Protein AF-A0A356SCS1-F1 (afdb_monomer_lite)

Sequence (227 aa):
MLSTPLIVALTLIGLSALIIGYLRHRHHSYRESVAEALIRADIAHEEIRTLRQQLADLNQQLVMTSGREEGLKATLATKETEHAEKIALLDDAKKMLRLEFEKTAQALVSQGERALSTRNQESLDQILKPLSQKIDGFQSRVNQVHTDLTGQNAALKTQIKQLHDVGQEMSSEANNLTQALKGDKKLVGNWGETQLERTLELAGLRRGEHYEAQQAFKGDDGQRLLP

Structure (mmCIF, N/CA/C/O backbone):
data_AF-A0A356SCS1-F1
#
_entry.id   AF-A0A356SCS1-F1
#
loop_
_atom_site.group_PDB
_atom_site.id
_atom_site.type_symbol
_atom_site.label_atom_id
_atom_site.label_alt_id
_atom_site.label_comp_id
_atom_site.label_asym_id
_atom_site.label_entity_id
_atom_site.label_seq_id
_atom_site.pdbx_PDB_ins_code
_atom_site.Cartn_x
_atom_site.Cartn_y
_atom_site.Cartn_z
_atom_site.occupancy
_atom_site.B_iso_or_equiv
_atom_site.auth_seq_id
_atom_site.auth_comp_id
_atom_site.auth_asym_id
_atom_site.auth_atom_id
_atom_site.pdbx_PDB_model_num
ATOM 1 N N . MET A 1 1 ? 65.694 6.653 -81.541 1.00 48.69 1 MET A N 1
ATOM 2 C CA . MET A 1 1 ? 64.606 7.640 -81.385 1.00 48.69 1 MET A CA 1
ATOM 3 C C . MET A 1 1 ? 63.307 6.871 -81.230 1.00 48.69 1 MET A C 1
ATOM 5 O O . MET A 1 1 ? 62.908 6.221 -82.185 1.00 48.69 1 MET A O 1
ATOM 9 N N . LEU A 1 2 ? 62.711 6.830 -80.034 1.00 54.38 2 LEU A N 1
ATOM 10 C CA . LEU A 1 2 ? 61.389 6.214 -79.880 1.00 54.38 2 LEU A CA 1
ATOM 11 C C . LEU A 1 2 ? 60.355 7.051 -80.648 1.00 54.38 2 LEU A C 1
ATOM 13 O O . LEU A 1 2 ? 60.362 8.276 -80.556 1.00 54.38 2 LEU A O 1
ATOM 17 N N . SER A 1 3 ? 59.491 6.393 -81.419 1.00 74.38 3 SER A N 1
ATOM 18 C CA . SER A 1 3 ? 58.428 7.034 -82.191 1.00 74.38 3 SER A CA 1
ATOM 19 C C . SER A 1 3 ? 57.381 7.648 -81.252 1.00 74.38 3 SER A C 1
ATOM 21 O O . SER A 1 3 ? 56.789 6.938 -80.436 1.00 74.38 3 SER A O 1
ATOM 23 N N . THR A 1 4 ? 57.110 8.943 -81.414 1.00 77.50 4 THR A N 1
ATOM 24 C CA . THR A 1 4 ? 56.082 9.725 -80.702 1.00 77.50 4 THR A CA 1
ATOM 25 C C . THR A 1 4 ? 54.724 9.030 -80.472 1.00 77.50 4 THR A C 1
ATOM 27 O O . THR A 1 4 ? 54.200 9.190 -79.369 1.00 77.50 4 THR A O 1
ATOM 30 N N . PRO A 1 5 ? 54.149 8.212 -81.387 1.00 81.69 5 PRO A N 1
ATOM 31 C CA . PRO A 1 5 ? 52.877 7.524 -81.124 1.00 81.69 5 PRO A CA 1
ATOM 32 C C . PRO A 1 5 ? 52.915 6.535 -79.948 1.00 81.69 5 PRO A C 1
ATOM 34 O O . PRO A 1 5 ? 51.924 6.401 -79.234 1.00 81.69 5 PRO A O 1
ATOM 37 N N . LEU A 1 6 ? 54.048 5.867 -79.704 1.00 81.38 6 LEU A N 1
ATOM 38 C CA . LEU A 1 6 ? 54.163 4.871 -78.631 1.00 81.38 6 LEU A CA 1
ATOM 39 C C . LEU A 1 6 ? 54.086 5.530 -77.243 1.00 81.38 6 LEU A C 1
ATOM 41 O O . LEU A 1 6 ? 53.484 4.990 -76.317 1.00 81.38 6 LEU A O 1
ATOM 45 N N . ILE A 1 7 ? 54.667 6.726 -77.115 1.00 82.62 7 ILE A N 1
ATOM 46 C CA . ILE A 1 7 ? 54.680 7.498 -75.868 1.00 82.62 7 ILE A CA 1
ATOM 47 C C . ILE A 1 7 ? 53.261 7.974 -75.530 1.00 82.62 7 ILE A C 1
ATOM 49 O O . ILE A 1 7 ? 52.846 7.876 -74.380 1.00 82.62 7 ILE A O 1
ATOM 53 N N . VAL A 1 8 ? 52.487 8.412 -76.530 1.00 84.62 8 VAL A N 1
ATOM 54 C CA . VAL A 1 8 ? 51.096 8.865 -76.339 1.00 84.62 8 VAL A CA 1
ATOM 55 C C . VAL A 1 8 ? 50.165 7.711 -75.939 1.00 84.62 8 VAL A C 1
ATOM 57 O O . VAL A 1 8 ? 49.293 7.886 -75.091 1.00 84.62 8 VAL A O 1
ATOM 60 N N . ALA A 1 9 ? 50.356 6.511 -76.494 1.00 83.12 9 ALA A N 1
ATOM 61 C CA . ALA A 1 9 ? 49.558 5.344 -76.112 1.00 83.12 9 ALA A CA 1
ATOM 62 C C . ALA A 1 9 ? 49.805 4.922 -74.649 1.00 83.12 9 ALA A C 1
ATOM 64 O O . ALA A 1 9 ? 48.860 4.635 -73.915 1.00 83.12 9 ALA A O 1
ATOM 65 N N . LEU A 1 10 ? 51.065 4.937 -74.199 1.00 84.56 10 LEU A N 1
ATOM 66 C CA . LEU A 1 10 ? 51.427 4.588 -72.822 1.00 84.56 10 LEU A CA 1
ATOM 67 C C . LEU A 1 10 ? 50.892 5.598 -71.797 1.00 84.56 10 LEU A C 1
ATOM 69 O O . LEU A 1 10 ? 50.431 5.195 -70.727 1.00 84.56 10 LEU A O 1
ATOM 73 N N . THR A 1 11 ? 50.897 6.894 -72.118 1.00 87.81 11 THR A N 1
ATOM 74 C CA . THR A 1 11 ? 50.355 7.924 -71.218 1.00 87.81 11 THR A CA 1
ATOM 75 C C . THR A 1 11 ? 48.833 7.853 -71.113 1.00 87.81 11 THR A C 1
ATOM 77 O O . THR A 1 11 ? 48.301 7.999 -70.014 1.00 87.81 11 THR A O 1
ATOM 80 N N . LEU A 1 12 ? 48.123 7.552 -72.208 1.00 86.94 12 LEU A N 1
ATOM 81 C CA . LEU A 1 12 ? 46.671 7.337 -72.195 1.00 86.94 12 LEU A CA 1
ATOM 82 C C . LEU A 1 12 ? 46.271 6.116 -71.357 1.00 86.94 12 LEU A C 1
ATOM 84 O O . LEU A 1 12 ? 45.329 6.196 -70.567 1.00 86.94 12 LEU A O 1
ATOM 88 N N . ILE A 1 13 ? 47.010 5.008 -71.471 1.00 88.25 13 ILE A N 1
ATOM 89 C CA . ILE A 1 13 ? 46.774 3.811 -70.652 1.00 88.25 13 ILE A CA 1
ATOM 90 C C . ILE A 1 13 ? 47.028 4.126 -69.172 1.00 88.25 13 ILE A C 1
ATOM 92 O O . ILE A 1 13 ? 46.177 3.822 -68.336 1.00 88.25 13 ILE A O 1
ATOM 96 N N . GLY A 1 14 ? 48.131 4.809 -68.846 1.00 86.44 14 GLY A N 1
ATOM 97 C CA . GLY A 1 14 ? 48.433 5.238 -67.476 1.00 86.44 14 GLY A CA 1
ATOM 98 C C . GLY A 1 14 ? 47.360 6.157 -66.879 1.00 86.44 14 GLY A C 1
ATOM 99 O O . GLY A 1 14 ? 46.918 5.935 -65.753 1.00 86.44 14 GLY A O 1
ATOM 100 N N . LEU A 1 15 ? 46.872 7.136 -67.649 1.00 90.12 15 LEU A N 1
ATOM 101 C CA . LEU A 1 15 ? 45.784 8.029 -67.233 1.00 90.12 15 LEU A CA 1
ATOM 102 C C . LEU A 1 15 ? 44.467 7.274 -67.024 1.00 90.12 15 LEU A C 1
ATOM 104 O O . LEU A 1 15 ? 43.789 7.502 -66.025 1.00 90.12 15 LEU A O 1
ATOM 108 N N . SER A 1 16 ? 44.120 6.339 -67.912 1.00 87.25 16 SER A N 1
ATOM 109 C CA . SER A 1 16 ? 42.913 5.516 -67.756 1.00 87.25 16 SER A CA 1
ATOM 110 C C . SER A 1 16 ? 42.979 4.621 -66.512 1.00 87.25 16 SER A C 1
ATOM 112 O O . SER A 1 16 ? 42.007 4.541 -65.762 1.00 87.25 16 SER A O 1
ATOM 114 N N . ALA A 1 17 ? 44.141 4.024 -66.226 1.00 87.62 17 ALA A N 1
ATOM 115 C CA . ALA A 1 17 ? 44.362 3.214 -65.033 1.00 87.62 17 ALA A CA 1
ATOM 116 C C . ALA A 1 17 ? 44.281 4.054 -63.748 1.00 87.62 17 ALA A C 1
ATOM 118 O O . ALA A 1 17 ? 43.677 3.617 -62.769 1.00 87.62 17 ALA A O 1
ATOM 119 N N . LEU A 1 18 ? 44.815 5.280 -63.766 1.00 89.94 18 LEU A N 1
ATOM 120 C CA . LEU A 1 18 ? 44.698 6.230 -62.657 1.00 89.94 18 LEU A CA 1
ATOM 121 C C . LEU A 1 18 ? 43.245 6.654 -62.418 1.00 89.94 18 LEU A C 1
ATOM 123 O O . LEU A 1 18 ? 42.802 6.682 -61.272 1.00 89.94 18 LEU A O 1
ATOM 127 N N . ILE A 1 19 ? 42.481 6.926 -63.479 1.00 90.69 19 ILE A N 1
ATOM 128 C CA . ILE A 1 19 ? 41.059 7.287 -63.380 1.00 90.69 19 ILE A CA 1
ATOM 129 C C . ILE A 1 19 ? 40.239 6.117 -62.824 1.00 90.69 19 ILE A C 1
ATOM 131 O O . ILE A 1 19 ? 39.431 6.313 -61.916 1.00 90.69 19 ILE A O 1
ATOM 135 N N . ILE A 1 20 ? 40.466 4.895 -63.313 1.00 88.94 20 ILE A N 1
ATOM 136 C CA . ILE A 1 20 ? 39.786 3.688 -62.818 1.00 88.94 20 ILE A CA 1
ATOM 137 C C . ILE A 1 20 ? 40.165 3.415 -61.357 1.00 88.94 20 ILE A C 1
ATOM 139 O O . ILE A 1 20 ? 39.290 3.105 -60.549 1.00 88.94 20 ILE A O 1
ATOM 143 N N . GLY A 1 21 ? 41.441 3.568 -60.995 1.00 87.31 21 GLY A N 1
ATOM 144 C CA . GLY A 1 21 ? 41.920 3.442 -59.619 1.00 87.31 21 GLY A CA 1
ATOM 145 C C . GLY A 1 21 ? 41.278 4.470 -58.687 1.00 87.31 21 GLY A C 1
ATOM 146 O O . GLY A 1 21 ? 40.768 4.101 -57.632 1.00 87.31 21 GLY A O 1
ATOM 147 N N . TYR A 1 22 ? 41.213 5.735 -59.109 1.00 89.50 22 TYR A N 1
ATOM 148 C CA . TYR A 1 22 ? 40.567 6.815 -58.362 1.00 89.50 22 TYR A CA 1
ATOM 149 C C . TYR A 1 22 ? 39.059 6.584 -58.196 1.00 89.50 22 TYR A C 1
ATOM 151 O O . TYR A 1 22 ? 38.535 6.717 -57.092 1.00 89.50 22 TYR A O 1
ATOM 159 N N . LEU A 1 23 ? 38.356 6.174 -59.259 1.00 87.44 23 LEU A N 1
ATOM 160 C CA . LEU A 1 23 ? 36.928 5.845 -59.204 1.00 87.44 23 LEU A CA 1
ATOM 161 C C . LEU A 1 23 ? 36.658 4.635 -58.307 1.00 87.44 23 LEU A C 1
ATOM 163 O O . LEU A 1 23 ? 35.720 4.661 -57.514 1.00 87.44 23 LEU A O 1
ATOM 167 N N . ARG A 1 24 ? 37.492 3.592 -58.384 1.00 86.06 24 ARG A N 1
ATOM 168 C CA . ARG A 1 24 ? 37.376 2.397 -57.541 1.00 86.06 24 ARG A CA 1
ATOM 169 C C . ARG A 1 24 ? 37.660 2.710 -56.077 1.00 86.06 24 ARG A C 1
ATOM 171 O O . ARG A 1 24 ? 36.925 2.232 -55.222 1.00 86.06 24 ARG A O 1
ATOM 178 N N . HIS A 1 25 ? 38.678 3.521 -55.796 1.00 83.75 25 HIS A N 1
ATOM 179 C CA . HIS A 1 25 ? 38.999 3.968 -54.444 1.00 83.75 25 HIS A CA 1
ATOM 180 C C . HIS A 1 25 ? 37.870 4.832 -53.875 1.00 83.75 25 HIS A C 1
ATOM 182 O O . HIS A 1 25 ? 37.342 4.520 -52.816 1.00 83.75 25 HIS A O 1
ATOM 188 N N . ARG A 1 26 ? 37.383 5.821 -54.636 1.00 84.31 26 ARG A N 1
ATOM 189 C CA . ARG A 1 26 ? 36.240 6.656 -54.241 1.00 84.31 26 ARG A CA 1
ATOM 190 C C . ARG A 1 26 ? 34.969 5.836 -54.014 1.00 84.31 26 ARG A C 1
ATOM 192 O O . ARG A 1 26 ? 34.243 6.093 -53.061 1.00 84.31 26 ARG A O 1
ATOM 199 N N . HIS A 1 27 ? 34.704 4.836 -54.854 1.00 78.56 27 HIS A N 1
ATOM 200 C CA . HIS A 1 27 ? 33.567 3.932 -54.688 1.00 78.56 27 HIS A CA 1
ATOM 201 C C . HIS A 1 27 ? 33.742 2.997 -53.482 1.00 78.56 27 HIS A C 1
ATOM 203 O O . HIS A 1 27 ? 32.770 2.690 -52.799 1.00 78.56 27 HIS A O 1
ATOM 209 N N . HIS A 1 28 ? 34.965 2.555 -53.191 1.00 80.25 28 HIS A N 1
ATOM 210 C CA . HIS A 1 28 ? 35.265 1.750 -52.009 1.00 80.25 28 HIS A CA 1
ATOM 211 C C . HIS A 1 28 ? 35.055 2.551 -50.721 1.00 80.25 28 HIS A C 1
ATOM 213 O O . HIS A 1 28 ? 34.283 2.109 -49.874 1.00 80.25 28 HIS A O 1
ATOM 219 N N . SER A 1 29 ? 35.604 3.766 -50.641 1.00 80.12 29 SER A N 1
ATOM 220 C CA . SER A 1 29 ? 35.398 4.670 -49.503 1.00 80.12 29 SER A CA 1
ATOM 221 C C . SER A 1 29 ? 33.926 5.051 -49.328 1.00 80.12 29 SER A C 1
ATOM 223 O O . SER A 1 29 ? 33.429 5.133 -48.208 1.00 80.12 29 SER A O 1
ATOM 225 N N . TYR A 1 30 ? 33.185 5.227 -50.430 1.00 78.56 30 TYR A N 1
ATOM 226 C CA . TYR A 1 30 ? 31.747 5.482 -50.356 1.00 78.56 30 TYR A CA 1
ATOM 227 C C . TYR A 1 30 ? 30.990 4.278 -49.774 1.00 78.56 30 TYR A C 1
ATOM 229 O O . TYR A 1 30 ? 30.155 4.449 -48.888 1.00 78.56 30 TYR A O 1
ATOM 237 N N . ARG A 1 31 ? 31.320 3.049 -50.195 1.00 78.94 31 ARG A N 1
ATOM 238 C CA . ARG A 1 31 ? 30.702 1.823 -49.658 1.00 78.94 31 ARG A CA 1
ATOM 239 C C . ARG A 1 31 ? 30.987 1.614 -48.174 1.00 78.94 31 ARG A C 1
ATOM 241 O O . ARG A 1 31 ? 30.079 1.193 -47.467 1.00 78.94 31 ARG A O 1
ATOM 248 N N . GLU A 1 32 ? 32.194 1.919 -47.709 1.00 77.94 32 GLU A N 1
ATOM 249 C CA . GLU A 1 32 ? 32.535 1.835 -46.283 1.00 77.94 32 GLU A CA 1
ATOM 250 C C . GLU A 1 32 ? 31.753 2.862 -45.461 1.00 77.94 32 GLU A C 1
ATOM 252 O O . GLU A 1 32 ? 31.112 2.495 -44.480 1.00 77.94 32 GLU A O 1
ATOM 257 N N . SER A 1 33 ? 31.676 4.117 -45.921 1.00 79.25 33 SER A N 1
ATOM 258 C CA . SER A 1 33 ? 30.910 5.153 -45.212 1.00 79.25 33 SER A CA 1
ATOM 259 C C . SER A 1 33 ? 29.412 4.832 -45.100 1.00 79.25 33 SER A C 1
ATOM 261 O O . SER A 1 33 ? 28.788 5.103 -44.073 1.00 79.25 33 SER A O 1
ATOM 263 N N . VAL A 1 34 ? 28.834 4.210 -46.135 1.00 83.50 34 VAL A N 1
ATOM 264 C CA . VAL A 1 34 ? 27.438 3.754 -46.130 1.00 83.50 34 VAL A CA 1
ATOM 265 C C . VAL A 1 34 ? 27.260 2.549 -45.205 1.00 83.50 34 VAL A C 1
ATOM 267 O O . VAL A 1 34 ? 26.283 2.508 -44.463 1.00 83.50 34 VAL A O 1
ATOM 270 N N . ALA A 1 35 ? 28.197 1.595 -45.198 1.00 78.12 35 ALA A N 1
ATOM 271 C CA . ALA A 1 35 ? 28.145 0.443 -44.298 1.00 78.12 35 ALA A CA 1
ATOM 272 C C . ALA A 1 35 ? 28.206 0.870 -42.822 1.00 78.12 35 ALA A C 1
ATOM 274 O O . ALA A 1 35 ? 27.405 0.408 -42.014 1.00 78.12 35 ALA A O 1
ATOM 275 N N . GLU A 1 36 ? 29.082 1.814 -42.476 1.00 79.88 36 GLU A N 1
ATOM 276 C CA . GLU A 1 36 ? 29.125 2.382 -41.128 1.00 79.88 36 GLU A CA 1
ATOM 277 C C . GLU A 1 36 ? 27.848 3.140 -40.760 1.00 79.88 36 GLU A C 1
ATOM 279 O O . GLU A 1 36 ? 27.367 3.039 -39.632 1.00 79.88 36 GLU A O 1
ATOM 284 N N . ALA A 1 37 ? 27.292 3.920 -41.693 1.00 78.38 37 ALA A N 1
ATOM 285 C CA . ALA A 1 37 ? 26.048 4.642 -41.458 1.00 78.38 37 ALA A CA 1
ATOM 286 C C . ALA A 1 37 ? 24.873 3.684 -41.201 1.00 78.38 37 ALA A C 1
ATOM 288 O O . ALA A 1 37 ? 24.056 3.964 -40.327 1.00 78.38 37 ALA A O 1
ATOM 289 N N . LEU A 1 38 ? 24.823 2.548 -41.904 1.00 80.44 38 LEU A N 1
ATOM 290 C CA . LEU A 1 38 ? 23.821 1.502 -41.688 1.00 80.44 38 LEU A CA 1
ATOM 291 C C . LEU A 1 38 ? 23.983 0.829 -40.322 1.00 80.44 38 LEU A C 1
ATOM 293 O O . LEU A 1 38 ? 23.006 0.712 -39.594 1.00 80.44 38 LEU A O 1
ATOM 297 N N . ILE A 1 39 ? 25.210 0.479 -39.924 1.00 79.19 39 ILE A N 1
ATOM 298 C CA . ILE A 1 39 ? 25.469 -0.122 -38.605 1.00 79.19 39 ILE A CA 1
ATOM 299 C C . ILE A 1 39 ? 25.090 0.849 -37.479 1.00 79.19 39 ILE A C 1
ATOM 301 O O . ILE A 1 39 ? 24.430 0.458 -36.518 1.00 79.19 39 ILE A O 1
ATOM 305 N N . ARG A 1 40 ? 25.453 2.135 -37.601 1.00 79.81 40 ARG A N 1
ATOM 306 C CA . ARG A 1 40 ? 25.049 3.170 -36.632 1.00 79.81 40 ARG A CA 1
ATOM 307 C C . ARG A 1 40 ? 23.530 3.330 -36.575 1.00 79.81 40 ARG A C 1
ATOM 309 O O . ARG A 1 40 ? 22.983 3.503 -35.489 1.00 79.81 40 ARG A O 1
ATOM 316 N N . ALA A 1 41 ? 22.857 3.266 -37.724 1.00 78.69 41 ALA A N 1
ATOM 317 C CA . ALA A 1 41 ? 21.404 3.319 -37.778 1.00 78.69 41 ALA A CA 1
ATOM 318 C C . ALA A 1 41 ? 20.772 2.106 -37.079 1.00 78.69 41 ALA A C 1
ATOM 320 O O . ALA A 1 41 ? 19.861 2.308 -36.281 1.00 78.69 41 ALA A O 1
ATOM 321 N N . ASP A 1 42 ? 21.269 0.889 -37.305 1.00 77.69 42 ASP A N 1
ATOM 322 C CA . ASP A 1 42 ? 20.746 -0.331 -36.675 1.00 77.69 42 ASP A CA 1
ATOM 323 C C . ASP A 1 42 ? 20.924 -0.322 -35.151 1.00 77.69 42 ASP A C 1
ATOM 325 O O . ASP A 1 42 ? 19.982 -0.621 -34.418 1.00 77.69 42 ASP A O 1
ATOM 329 N N . ILE A 1 43 ? 22.093 0.100 -34.658 1.00 79.12 43 ILE A N 1
ATOM 330 C CA . ILE A 1 43 ? 22.351 0.226 -33.214 1.00 79.12 43 ILE A CA 1
ATOM 331 C C . ILE A 1 43 ? 21.391 1.242 -32.586 1.00 79.12 43 ILE A C 1
ATOM 333 O O . ILE A 1 43 ? 20.740 0.941 -31.587 1.00 79.12 43 ILE A O 1
ATOM 337 N N . ALA A 1 44 ? 21.230 2.415 -33.208 1.00 74.31 44 ALA A N 1
ATOM 338 C CA . ALA A 1 44 ? 20.300 3.431 -32.723 1.00 74.31 44 ALA A CA 1
ATOM 339 C C . ALA A 1 44 ? 18.839 2.941 -32.744 1.00 74.31 44 ALA A C 1
ATOM 341 O O . ALA A 1 44 ? 18.060 3.270 -31.849 1.00 74.31 44 ALA A O 1
ATOM 342 N N . HIS A 1 45 ? 18.450 2.139 -33.740 1.00 79.31 45 HIS A N 1
ATOM 343 C CA . HIS A 1 45 ? 17.111 1.547 -33.792 1.00 79.31 45 HIS A CA 1
ATOM 344 C C . HIS A 1 45 ? 16.884 0.555 -32.650 1.00 79.31 45 HIS A C 1
ATOM 346 O O . HIS A 1 45 ? 15.808 0.569 -32.047 1.00 79.31 45 HIS A O 1
ATOM 352 N N . GLU A 1 46 ? 17.880 -0.265 -32.320 1.00 77.56 46 GLU A N 1
ATOM 353 C CA . GLU A 1 46 ? 17.776 -1.225 -31.222 1.00 77.56 46 GLU A CA 1
ATOM 354 C C . GLU A 1 46 ? 17.757 -0.526 -29.851 1.00 77.56 46 GLU A C 1
ATOM 356 O O . GLU A 1 46 ? 16.950 -0.864 -28.983 1.00 77.56 46 GLU A O 1
ATOM 361 N N . GLU A 1 47 ? 18.538 0.540 -29.668 1.00 74.50 47 GLU A N 1
ATOM 362 C CA . GLU A 1 47 ? 18.475 1.387 -28.468 1.00 74.50 47 GLU A CA 1
ATOM 363 C C . GLU A 1 47 ? 17.104 2.062 -28.310 1.00 74.50 47 GLU A C 1
ATOM 365 O O . GLU A 1 47 ? 16.496 2.024 -27.240 1.00 74.50 47 GLU A O 1
ATOM 370 N N . ILE A 1 48 ? 16.547 2.624 -29.386 1.00 79.31 48 ILE A N 1
ATOM 371 C CA . ILE A 1 48 ? 15.199 3.209 -29.355 1.00 79.31 48 ILE A CA 1
ATOM 372 C C . ILE A 1 48 ? 14.152 2.142 -29.020 1.00 79.31 48 ILE A C 1
ATOM 374 O O . ILE A 1 48 ? 13.184 2.419 -28.305 1.00 79.31 48 ILE A O 1
ATOM 378 N N . ARG A 1 49 ? 14.321 0.919 -29.529 1.00 83.25 49 ARG A N 1
ATOM 379 C CA . ARG A 1 49 ? 13.406 -0.192 -29.264 1.00 83.25 49 ARG A CA 1
ATOM 380 C C . ARG A 1 49 ? 13.439 -0.609 -27.796 1.00 83.25 49 ARG A C 1
ATOM 382 O O . ARG A 1 49 ? 12.377 -0.733 -27.185 1.00 83.25 49 ARG A O 1
ATOM 389 N N . THR A 1 50 ? 14.630 -0.767 -27.229 1.00 76.00 50 THR A N 1
ATOM 390 C CA . THR A 1 50 ? 14.812 -1.124 -25.814 1.00 76.00 50 THR A CA 1
ATOM 391 C C . THR A 1 50 ? 14.287 -0.029 -24.884 1.00 76.00 50 THR A C 1
ATOM 393 O O . THR A 1 50 ? 13.514 -0.330 -23.975 1.00 76.00 50 THR A O 1
ATOM 396 N N . LEU A 1 51 ? 14.575 1.246 -25.167 1.00 72.19 51 LEU A N 1
ATOM 397 C CA . LEU A 1 51 ? 14.036 2.387 -24.415 1.00 72.19 51 LEU A CA 1
ATOM 398 C C . LEU A 1 51 ? 12.506 2.455 -24.469 1.00 72.19 51 LEU A C 1
ATOM 400 O O . LEU A 1 51 ? 11.854 2.704 -23.456 1.00 72.19 51 LEU A O 1
ATOM 404 N N . ARG A 1 52 ? 11.903 2.202 -25.638 1.00 75.75 52 ARG A N 1
ATOM 405 C CA . ARG A 1 52 ? 10.438 2.137 -25.769 1.00 75.75 52 ARG A CA 1
ATOM 406 C C . ARG A 1 52 ? 9.839 1.003 -24.948 1.00 75.75 52 ARG A C 1
ATOM 408 O O . ARG A 1 52 ? 8.785 1.191 -24.348 1.00 75.75 52 ARG A O 1
ATOM 415 N N . GLN A 1 53 ? 10.499 -0.151 -24.911 1.00 76.75 53 GLN A N 1
ATOM 416 C CA . GLN A 1 53 ? 10.046 -1.289 -24.119 1.00 76.75 53 GLN A CA 1
ATOM 417 C C . GLN A 1 53 ? 10.136 -0.998 -22.615 1.00 76.75 53 GLN A C 1
ATOM 419 O O . GLN A 1 53 ? 9.189 -1.282 -21.887 1.00 76.75 53 GLN A O 1
ATOM 424 N N . GLN A 1 54 ? 11.216 -0.358 -22.164 1.00 70.75 54 GLN A N 1
ATOM 425 C CA . GLN A 1 54 ? 11.365 0.082 -20.773 1.00 70.75 54 GLN A CA 1
ATOM 426 C C . GLN A 1 54 ? 10.320 1.132 -20.382 1.00 70.75 54 GLN A C 1
ATOM 428 O O . GLN A 1 54 ? 9.741 1.046 -19.305 1.00 70.75 54 GLN A O 1
ATOM 433 N N . LEU A 1 55 ? 10.028 2.097 -21.261 1.00 73.38 55 LEU A N 1
ATOM 434 C CA . LEU A 1 55 ? 8.966 3.081 -21.030 1.00 73.38 55 LEU A CA 1
ATOM 435 C C . LEU A 1 55 ? 7.585 2.431 -20.928 1.00 73.38 55 LEU A C 1
ATOM 437 O O . LEU A 1 55 ? 6.785 2.831 -20.085 1.00 73.38 55 LEU A O 1
ATOM 441 N N . ALA A 1 56 ? 7.300 1.438 -21.773 1.00 76.81 56 ALA A N 1
ATOM 442 C CA . ALA A 1 56 ? 6.040 0.706 -21.725 1.00 76.81 56 ALA A CA 1
ATOM 443 C C . ALA A 1 56 ? 5.888 -0.068 -20.407 1.00 76.81 56 ALA A C 1
ATOM 445 O O . ALA A 1 56 ? 4.837 0.019 -19.772 1.00 76.81 56 ALA A O 1
ATOM 446 N N . ASP A 1 57 ? 6.945 -0.757 -19.972 1.00 72.25 57 ASP A N 1
ATOM 447 C CA . ASP A 1 57 ? 6.959 -1.489 -18.704 1.00 72.25 57 ASP A CA 1
ATOM 448 C C . ASP A 1 57 ? 6.809 -0.546 -17.501 1.00 72.25 57 ASP A C 1
ATOM 450 O O . ASP A 1 57 ? 5.947 -0.749 -16.646 1.00 72.25 57 ASP A O 1
ATOM 454 N N . LEU A 1 58 ? 7.554 0.563 -17.484 1.00 67.56 58 LEU A N 1
ATOM 455 C CA . LEU A 1 58 ? 7.468 1.561 -16.419 1.00 67.56 58 LEU A CA 1
ATOM 456 C C . LEU A 1 58 ? 6.070 2.189 -16.332 1.00 67.56 58 LEU A C 1
ATOM 458 O O . LEU A 1 58 ? 5.533 2.374 -15.240 1.00 67.56 58 LEU A O 1
ATOM 462 N N . ASN A 1 59 ? 5.447 2.481 -17.475 1.00 73.94 59 ASN A N 1
ATOM 463 C CA . ASN A 1 59 ? 4.087 3.008 -17.508 1.00 73.94 59 ASN A CA 1
ATOM 464 C C . ASN A 1 59 ? 3.067 1.977 -16.994 1.00 73.94 59 ASN A C 1
ATOM 466 O O . ASN A 1 59 ? 2.141 2.334 -16.268 1.00 73.94 59 ASN A O 1
ATOM 470 N N . GLN A 1 60 ? 3.254 0.692 -17.311 1.00 74.69 60 GLN A N 1
ATOM 471 C CA . GLN A 1 60 ? 2.419 -0.385 -16.779 1.00 74.69 60 GLN A CA 1
ATOM 472 C C . GLN A 1 60 ? 2.557 -0.506 -15.255 1.00 74.69 60 GLN A C 1
ATOM 474 O O . GLN A 1 60 ? 1.549 -0.611 -14.554 1.00 74.69 60 GLN A O 1
ATOM 479 N N . GLN A 1 61 ? 3.779 -0.434 -14.724 1.00 69.94 61 GLN A N 1
ATOM 480 C CA . GLN A 1 61 ? 4.019 -0.438 -13.279 1.00 69.94 61 GLN A CA 1
ATOM 481 C C . GLN A 1 61 ? 3.375 0.771 -12.585 1.00 69.94 61 GLN A C 1
ATOM 483 O O . GLN A 1 61 ? 2.791 0.626 -11.508 1.00 69.94 61 GLN A O 1
ATOM 488 N N . LEU A 1 62 ? 3.416 1.952 -13.210 1.00 70.44 62 LEU A N 1
ATOM 489 C CA . LEU A 1 62 ? 2.794 3.164 -12.677 1.00 70.44 62 LEU A CA 1
ATOM 490 C C . LEU A 1 62 ? 1.269 3.032 -12.600 1.00 70.44 62 LEU A C 1
ATOM 492 O O . LEU A 1 62 ? 0.682 3.338 -11.563 1.00 70.44 62 LEU A O 1
ATOM 496 N N . VAL A 1 63 ? 0.634 2.499 -13.648 1.00 75.75 63 VAL A N 1
ATOM 497 C CA . VAL A 1 63 ? -0.814 2.229 -13.659 1.00 75.75 63 VAL A CA 1
ATOM 498 C C . VAL A 1 63 ? -1.199 1.222 -12.573 1.00 75.75 63 VAL A C 1
ATOM 500 O O . VAL A 1 63 ? -2.157 1.450 -11.834 1.00 75.75 63 VAL A O 1
ATOM 503 N N . MET A 1 64 ? -0.435 0.136 -12.425 1.00 72.00 64 MET A N 1
ATOM 504 C CA . MET A 1 64 ? -0.667 -0.860 -11.372 1.00 72.00 64 MET A CA 1
ATOM 505 C C . MET A 1 64 ? -0.526 -0.258 -9.969 1.00 72.00 64 MET A C 1
ATOM 507 O O . MET A 1 64 ? -1.315 -0.566 -9.075 1.00 72.00 64 MET A O 1
ATOM 511 N N . THR A 1 65 ? 0.466 0.612 -9.776 1.00 64.81 65 THR A N 1
ATOM 512 C CA . THR A 1 65 ? 0.735 1.251 -8.483 1.00 64.81 65 THR A CA 1
ATOM 513 C C . THR A 1 65 ? -0.344 2.266 -8.124 1.00 64.81 65 THR A C 1
ATOM 515 O O . THR A 1 65 ? -0.841 2.218 -6.999 1.00 64.81 65 THR A O 1
ATOM 518 N N . SER A 1 66 ? -0.763 3.106 -9.078 1.00 66.81 66 SER A N 1
ATOM 519 C CA . SER A 1 66 ? -1.898 4.025 -8.908 1.00 66.81 66 SER A CA 1
ATOM 520 C C . SER A 1 66 ? -3.144 3.247 -8.494 1.00 66.81 66 SER A C 1
ATOM 522 O O . SER A 1 66 ? -3.678 3.473 -7.412 1.00 66.81 66 SER A O 1
ATOM 524 N N . GLY A 1 67 ? -3.516 2.211 -9.258 1.00 71.44 67 GLY A N 1
ATOM 525 C CA . GLY A 1 67 ? -4.701 1.406 -8.949 1.00 71.44 67 GLY A CA 1
ATOM 526 C C . GLY A 1 67 ? -4.659 0.769 -7.554 1.00 71.44 67 GLY A C 1
ATOM 527 O O . GLY A 1 67 ? -5.687 0.659 -6.881 1.00 71.44 67 GLY A O 1
ATOM 528 N N . ARG A 1 68 ? -3.468 0.390 -7.074 1.00 71.12 68 ARG A N 1
ATOM 529 C CA . ARG A 1 68 ? -3.285 -0.133 -5.715 1.00 71.12 68 ARG A CA 1
ATOM 530 C C . ARG A 1 68 ? -3.433 0.958 -4.650 1.00 71.12 68 ARG A C 1
ATOM 532 O O . ARG A 1 68 ? -4.017 0.689 -3.603 1.00 71.12 68 ARG A O 1
ATOM 539 N N . GLU A 1 69 ? -2.947 2.170 -4.910 1.00 69.19 69 GLU A N 1
ATOM 540 C CA . GLU A 1 69 ? -3.144 3.336 -4.040 1.00 69.19 69 GLU A CA 1
ATOM 541 C C . GLU A 1 69 ? -4.628 3.715 -3.942 1.00 69.19 69 GLU A C 1
ATOM 543 O O . GLU A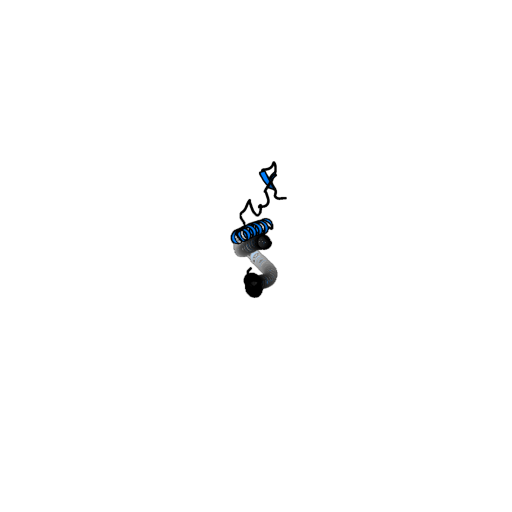 1 69 ? -5.151 3.877 -2.838 1.00 69.19 69 GLU A O 1
ATOM 548 N N . GLU A 1 70 ? -5.328 3.781 -5.077 1.00 68.69 70 GLU A N 1
ATOM 549 C CA . GLU A 1 70 ? -6.774 4.003 -5.125 1.00 68.69 70 GLU A CA 1
ATOM 550 C C . GLU A 1 70 ? -7.532 2.940 -4.307 1.00 68.69 70 GLU A C 1
ATOM 552 O O . GLU A 1 70 ? -8.385 3.278 -3.481 1.00 68.69 70 GLU A O 1
ATOM 557 N N . GLY A 1 71 ? -7.185 1.658 -4.472 1.00 73.25 71 GLY A N 1
ATOM 558 C CA . GLY A 1 71 ? -7.797 0.560 -3.716 1.00 73.25 71 GLY A CA 1
ATOM 559 C C . GLY A 1 71 ? -7.546 0.644 -2.205 1.00 73.25 71 GLY A C 1
ATOM 560 O O . GLY A 1 71 ? -8.451 0.394 -1.401 1.00 73.25 71 GLY A O 1
ATOM 561 N N . LEU A 1 72 ? -6.338 1.045 -1.799 1.00 68.81 72 LEU A N 1
ATOM 562 C CA . LEU A 1 72 ? -5.998 1.259 -0.390 1.00 68.81 72 LEU A CA 1
ATOM 563 C C . LEU A 1 72 ? -6.771 2.439 0.205 1.00 68.81 72 LEU A C 1
ATOM 565 O O . LEU A 1 72 ? -7.316 2.302 1.300 1.00 68.81 72 LEU A O 1
ATOM 569 N N . LYS A 1 73 ? -6.885 3.562 -0.515 1.00 69.75 73 LYS A N 1
ATOM 570 C CA . LYS A 1 73 ? -7.683 4.720 -0.075 1.00 69.75 73 LYS A CA 1
ATOM 571 C C . LYS A 1 73 ? -9.155 4.359 0.106 1.00 69.75 73 LYS A C 1
ATOM 573 O O . LYS A 1 73 ? -9.741 4.710 1.126 1.00 69.75 73 LYS A O 1
ATOM 578 N N . ALA A 1 74 ? -9.739 3.615 -0.834 1.00 74.62 74 ALA A N 1
ATOM 579 C CA . ALA A 1 74 ? -11.124 3.155 -0.727 1.00 74.62 74 ALA A CA 1
ATOM 580 C C . ALA A 1 74 ? -11.334 2.226 0.483 1.00 74.62 74 ALA A C 1
ATOM 582 O O . ALA A 1 74 ? -12.314 2.356 1.222 1.00 74.62 74 ALA A O 1
ATOM 583 N N . THR A 1 75 ? -10.381 1.321 0.725 1.00 73.88 75 THR A N 1
ATOM 584 C CA . THR A 1 75 ? -10.411 0.427 1.890 1.00 73.88 75 THR A CA 1
ATOM 585 C C . THR A 1 75 ? -10.301 1.218 3.193 1.00 73.88 75 THR A C 1
ATOM 587 O O . THR A 1 75 ? -11.062 0.961 4.123 1.00 73.88 75 THR A O 1
ATOM 590 N N . LEU A 1 76 ? -9.403 2.205 3.257 1.00 71.06 76 LEU A N 1
ATOM 591 C CA . LEU A 1 76 ? -9.233 3.063 4.428 1.00 71.06 76 LEU A CA 1
ATOM 592 C C . LEU A 1 76 ? -10.512 3.849 4.731 1.00 71.06 76 LEU A C 1
ATOM 594 O O . LEU A 1 76 ? -10.991 3.793 5.858 1.00 71.06 76 LEU A O 1
ATOM 598 N N . ALA A 1 77 ? -11.106 4.492 3.723 1.00 75.69 77 ALA A N 1
ATOM 599 C CA . ALA A 1 77 ? -12.355 5.235 3.881 1.00 75.69 77 ALA A CA 1
ATOM 600 C C . ALA A 1 77 ? -13.489 4.335 4.400 1.00 75.69 77 ALA A C 1
ATOM 602 O O . ALA A 1 77 ? -14.187 4.686 5.350 1.00 75.69 77 ALA A O 1
ATOM 603 N N . THR A 1 78 ? -13.621 3.126 3.842 1.00 78.38 78 THR A N 1
ATOM 604 C CA . THR A 1 78 ? -14.599 2.136 4.323 1.00 78.38 78 THR A CA 1
ATOM 605 C C . THR A 1 78 ? -14.336 1.775 5.789 1.00 78.38 78 THR A C 1
ATOM 607 O O . THR A 1 78 ? -15.256 1.726 6.606 1.00 78.38 78 THR A O 1
ATOM 610 N N . LYS A 1 79 ? -13.071 1.585 6.175 1.00 69.31 79 LYS A N 1
ATOM 611 C CA . LYS A 1 79 ? -12.705 1.257 7.559 1.00 69.31 79 LYS A CA 1
ATOM 612 C C . LYS A 1 79 ? -12.932 2.406 8.535 1.00 69.31 79 LYS A C 1
ATOM 614 O O . LYS A 1 79 ? -13.339 2.148 9.666 1.00 69.31 79 LYS A O 1
ATOM 619 N N . GLU A 1 80 ? -12.726 3.650 8.119 1.00 71.38 80 GLU A N 1
ATOM 620 C CA . GLU A 1 80 ? -13.069 4.824 8.926 1.00 71.38 80 GLU A CA 1
ATOM 621 C C . GLU A 1 80 ? -14.576 4.896 9.184 1.00 71.38 80 GLU A C 1
ATOM 623 O O . GLU A 1 80 ? -14.989 5.118 10.326 1.00 71.38 80 GLU A O 1
ATOM 628 N N . THR A 1 81 ? -15.399 4.617 8.166 1.00 79.94 81 THR A N 1
ATOM 629 C CA . THR A 1 81 ? -16.858 4.552 8.339 1.00 79.94 81 THR A CA 1
ATOM 630 C C . THR A 1 81 ? -17.278 3.421 9.281 1.00 79.94 81 THR A C 1
ATOM 632 O O . THR A 1 81 ? -17.999 3.677 10.243 1.00 79.94 81 THR A O 1
ATOM 635 N N . GLU A 1 82 ? -16.738 2.206 9.114 1.00 74.62 82 GLU A N 1
ATOM 636 C CA . GLU A 1 82 ? -17.005 1.079 10.022 1.00 74.62 82 GLU A CA 1
ATOM 637 C C . GLU A 1 82 ? -16.584 1.389 11.473 1.00 74.62 82 GLU A C 1
ATOM 639 O O . GLU A 1 82 ? -17.235 0.965 12.431 1.00 74.62 82 GLU A O 1
ATOM 644 N N . HIS A 1 83 ? -15.477 2.113 11.664 1.00 65.88 83 HIS A N 1
ATOM 645 C CA . HIS A 1 83 ? -15.001 2.499 12.990 1.00 65.88 83 HIS A CA 1
ATOM 646 C C . HIS A 1 83 ? -15.930 3.523 13.651 1.00 65.88 83 HIS A C 1
ATOM 648 O O . HIS A 1 83 ? -16.256 3.386 14.832 1.00 65.88 83 HIS A O 1
ATOM 654 N N . ALA A 1 84 ? -16.389 4.522 12.894 1.00 75.88 84 ALA A N 1
ATOM 655 C CA . ALA A 1 84 ? -17.363 5.496 13.376 1.00 75.88 84 ALA A CA 1
ATOM 656 C C . ALA A 1 84 ? -18.685 4.818 13.778 1.00 75.88 84 ALA A C 1
ATOM 658 O O . ALA A 1 84 ? -19.218 5.096 14.855 1.00 75.88 84 ALA A O 1
ATOM 659 N N . GLU A 1 85 ? -19.168 3.869 12.974 1.00 78.62 85 GLU A N 1
ATOM 660 C CA . GLU A 1 85 ? -20.362 3.074 13.283 1.00 78.62 85 GLU A CA 1
ATOM 661 C C . GLU A 1 85 ? -20.181 2.219 14.543 1.00 78.62 85 GLU A C 1
ATOM 663 O O . GLU A 1 85 ? -21.058 2.199 15.408 1.00 78.62 85 GLU A O 1
ATOM 668 N N . LYS A 1 86 ? -19.025 1.561 14.708 1.00 72.00 86 LYS A N 1
ATOM 669 C CA . LYS A 1 86 ? -18.711 0.808 15.934 1.00 72.00 86 LYS A CA 1
ATOM 670 C C . LYS A 1 86 ? -18.702 1.699 17.174 1.00 72.00 86 LYS A C 1
ATOM 672 O O . LYS A 1 86 ? -19.223 1.285 18.207 1.00 72.00 86 LYS A O 1
ATOM 677 N N . ILE A 1 87 ? -18.136 2.907 17.093 1.00 76.69 87 ILE A N 1
ATOM 678 C CA . ILE A 1 87 ? -18.170 3.867 18.208 1.00 76.69 87 ILE A CA 1
ATOM 679 C C . ILE A 1 87 ? -19.613 4.241 18.546 1.00 76.69 87 ILE A C 1
ATOM 681 O O . ILE A 1 87 ? -19.980 4.225 19.721 1.00 76.69 87 ILE A O 1
ATOM 685 N N . ALA A 1 88 ? -20.435 4.536 17.538 1.00 81.25 88 ALA A N 1
ATOM 686 C CA . ALA A 1 88 ? -21.839 4.871 17.749 1.00 81.25 88 ALA A CA 1
ATOM 687 C C . ALA A 1 88 ? -22.604 3.713 18.413 1.00 81.25 88 ALA A C 1
ATOM 689 O O . ALA A 1 88 ? -23.342 3.931 19.373 1.00 81.25 88 ALA A O 1
ATOM 690 N N . LEU A 1 89 ? -22.367 2.477 17.967 1.00 78.31 89 LEU A N 1
ATOM 691 C CA . LEU A 1 89 ? -22.982 1.279 18.539 1.00 78.31 89 LEU A CA 1
ATOM 692 C C . LEU A 1 89 ? -22.541 1.030 19.989 1.00 78.31 89 LEU A C 1
ATOM 694 O O . LEU A 1 89 ? -23.353 0.629 20.820 1.00 78.31 89 LEU A O 1
ATOM 698 N N . LEU A 1 90 ? -21.274 1.294 20.322 1.00 72.88 90 LEU A N 1
ATOM 699 C CA . LEU A 1 90 ? -20.784 1.210 21.701 1.00 72.88 90 LEU A CA 1
ATOM 700 C C . LEU A 1 90 ? -21.414 2.275 22.602 1.00 72.88 90 LEU A C 1
ATOM 702 O O . LEU A 1 90 ? -21.749 1.979 23.750 1.00 72.88 90 LEU A O 1
ATOM 706 N N . ASP A 1 91 ? -21.582 3.498 22.100 1.00 78.44 91 ASP A N 1
ATOM 707 C CA . ASP A 1 91 ? -22.240 4.567 22.852 1.00 78.44 91 ASP A CA 1
ATOM 708 C C . ASP A 1 91 ? -23.723 4.249 23.099 1.00 78.44 91 ASP A C 1
ATOM 710 O O . ASP A 1 91 ? -24.221 4.432 24.213 1.00 78.44 91 ASP A O 1
ATOM 714 N N . ASP A 1 92 ? -24.411 3.688 22.104 1.00 80.44 92 ASP A N 1
ATOM 715 C CA . ASP A 1 92 ? -25.803 3.258 22.243 1.00 80.44 92 ASP A CA 1
ATOM 716 C C . ASP A 1 92 ? -25.950 2.078 23.215 1.00 80.44 92 ASP A C 1
ATOM 718 O O . ASP A 1 92 ? -26.756 2.124 24.147 1.00 80.44 92 ASP A O 1
ATOM 722 N N . ALA A 1 93 ? -25.084 1.066 23.102 1.00 75.00 93 ALA A N 1
ATOM 723 C CA . ALA A 1 93 ? -25.036 -0.042 24.051 1.00 75.00 93 ALA A CA 1
ATOM 724 C C . ALA A 1 93 ? -24.778 0.452 25.484 1.00 75.00 93 ALA A C 1
ATOM 726 O O . ALA A 1 93 ? -25.417 -0.011 26.430 1.00 75.00 93 ALA A O 1
ATOM 727 N N . LYS A 1 94 ? -23.887 1.437 25.663 1.00 73.56 94 LYS A N 1
ATOM 728 C CA . LYS A 1 94 ? -23.623 2.063 26.965 1.00 73.56 94 LYS A CA 1
ATOM 729 C C . LYS A 1 94 ? -24.859 2.779 27.511 1.00 73.56 94 LYS A C 1
ATOM 731 O O . LYS A 1 94 ? -25.129 2.675 28.707 1.00 73.56 94 LYS A O 1
ATOM 736 N N . LYS A 1 95 ? -25.616 3.485 26.666 1.00 81.19 95 LYS A N 1
ATOM 737 C CA . LYS A 1 95 ? -26.879 4.137 27.052 1.00 81.19 95 LYS A CA 1
ATOM 738 C C . LYS A 1 95 ? -27.938 3.118 27.461 1.00 81.19 95 LYS A C 1
ATOM 740 O O . LYS A 1 95 ? -28.505 3.263 28.543 1.00 81.19 95 LYS A O 1
ATOM 745 N N . MET A 1 96 ? -28.158 2.072 26.660 1.00 76.88 96 MET A N 1
ATOM 746 C CA . MET A 1 96 ? -29.098 0.997 26.999 1.00 76.88 96 MET A CA 1
ATOM 747 C C . MET A 1 96 ? -28.729 0.314 28.314 1.00 76.88 96 MET A C 1
ATOM 749 O O . MET A 1 96 ? -29.589 0.152 29.175 1.00 76.88 96 MET A O 1
ATOM 753 N N . LEU A 1 97 ? -27.452 -0.024 28.509 1.00 73.81 97 LEU A N 1
ATOM 754 C CA . LEU A 1 97 ? -26.979 -0.639 29.751 1.00 73.81 97 LEU A CA 1
ATOM 755 C C . LEU A 1 97 ? -27.220 0.261 30.963 1.00 73.81 97 LEU A C 1
ATOM 757 O O . LEU A 1 97 ? -27.602 -0.221 32.026 1.00 73.81 97 LEU A O 1
ATOM 761 N N . ARG A 1 98 ? -27.023 1.573 30.812 1.00 75.81 98 ARG A N 1
ATOM 762 C CA . ARG A 1 98 ? -27.274 2.543 31.881 1.00 75.81 98 ARG A CA 1
ATOM 763 C C . ARG A 1 98 ? -28.762 2.611 32.237 1.00 75.81 98 ARG A C 1
ATOM 765 O O . ARG A 1 98 ? -29.096 2.615 33.417 1.00 75.81 98 ARG A O 1
ATOM 772 N N . LEU A 1 99 ? -29.636 2.579 31.231 1.00 83.69 99 LEU A N 1
ATOM 773 C CA . LEU A 1 99 ? -31.087 2.534 31.415 1.00 83.69 99 LEU A CA 1
ATOM 774 C C . LEU A 1 99 ? -31.542 1.224 32.079 1.00 83.69 99 LEU A C 1
ATOM 776 O O . LEU A 1 99 ? -32.342 1.246 33.013 1.00 83.69 99 LEU A O 1
ATOM 780 N N . GLU A 1 100 ? -31.034 0.075 31.624 1.00 77.00 100 GLU 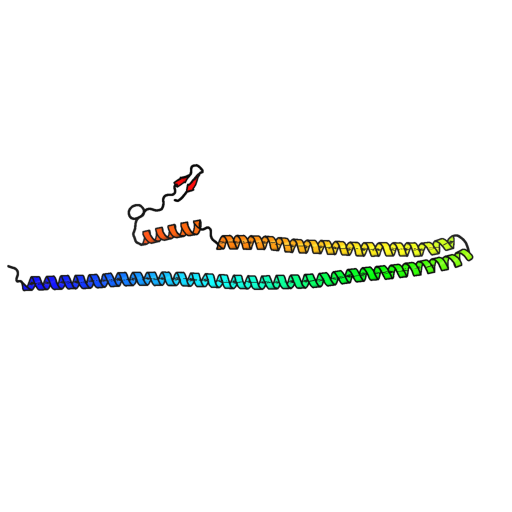A N 1
ATOM 781 C CA . GLU A 1 100 ? -31.318 -1.219 32.252 1.00 77.00 100 GLU A CA 1
ATOM 782 C C . GLU A 1 100 ? -30.827 -1.259 33.695 1.00 77.00 100 GLU A C 1
ATOM 784 O O . GLU A 1 100 ? -31.527 -1.790 34.559 1.00 77.00 100 GLU A O 1
ATOM 789 N N . PHE A 1 101 ? -29.658 -0.679 33.973 1.00 78.50 101 PHE A N 1
ATOM 790 C CA . PHE A 1 101 ? -29.130 -0.565 35.324 1.00 78.50 101 PHE A CA 1
ATOM 791 C C . PHE A 1 101 ? -30.039 0.289 36.207 1.00 78.50 101 PHE A C 1
ATOM 793 O O . PHE A 1 101 ? -30.418 -0.169 37.279 1.00 78.50 101 PHE A O 1
ATOM 800 N N . GLU A 1 102 ? -30.449 1.477 35.755 1.00 77.94 102 GLU A N 1
ATOM 801 C CA . GLU A 1 102 ? -31.386 2.336 36.493 1.00 77.94 102 GLU A CA 1
ATOM 802 C C . GLU A 1 102 ? -32.713 1.619 36.760 1.00 77.94 102 GLU A C 1
ATOM 804 O O . GLU A 1 102 ? -33.166 1.558 37.903 1.00 77.94 102 GLU A O 1
ATOM 809 N N . LYS A 1 103 ? -33.297 0.986 35.737 1.00 83.00 103 LYS A N 1
ATOM 810 C CA . LYS A 1 103 ? -34.544 0.223 35.873 1.00 83.00 103 LYS A CA 1
ATOM 811 C C . LYS A 1 103 ? -34.395 -0.944 36.848 1.00 83.00 103 LYS A C 1
ATOM 813 O O . LYS A 1 103 ? -35.284 -1.183 37.664 1.00 83.00 103 LYS A O 1
ATOM 818 N N . THR A 1 104 ? -33.281 -1.668 36.771 1.00 77.50 104 THR A N 1
ATOM 819 C CA . THR A 1 104 ? -32.996 -2.805 37.654 1.00 77.50 104 THR A CA 1
ATOM 820 C C . THR A 1 104 ? -32.761 -2.332 39.080 1.00 77.50 104 THR A C 1
ATOM 822 O O . THR A 1 104 ? -33.335 -2.906 39.995 1.00 77.50 104 THR A O 1
ATOM 825 N N . ALA A 1 105 ? -31.988 -1.265 39.284 1.00 75.94 105 ALA A N 1
ATOM 826 C CA 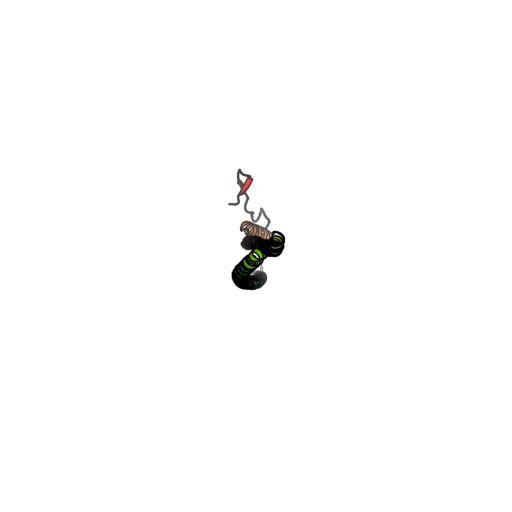. ALA A 1 105 ? -31.749 -0.674 40.593 1.00 75.94 105 ALA A CA 1
ATOM 827 C C . ALA A 1 105 ? -33.058 -0.192 41.226 1.00 75.94 105 ALA A C 1
ATOM 829 O O . ALA A 1 105 ? -33.319 -0.479 42.389 1.00 75.94 105 ALA A O 1
ATOM 830 N N . GLN A 1 106 ? -33.926 0.464 40.456 1.00 79.00 106 GLN A N 1
ATOM 831 C CA . GLN A 1 106 ? -35.212 0.944 40.951 1.00 79.00 106 GLN A CA 1
ATOM 832 C C . GLN A 1 106 ? -36.172 -0.206 41.281 1.00 79.00 106 GLN A C 1
ATOM 834 O O . GLN A 1 106 ? -36.834 -0.182 42.319 1.00 79.00 106 GLN A O 1
ATOM 839 N N . ALA A 1 107 ? -36.193 -1.258 40.455 1.00 78.81 107 ALA A N 1
ATOM 840 C CA . ALA A 1 107 ? -36.919 -2.486 40.760 1.00 78.81 107 ALA A CA 1
ATOM 841 C C . ALA A 1 107 ? -36.381 -3.156 42.037 1.00 78.81 107 ALA A C 1
ATOM 843 O O . ALA A 1 107 ? -37.174 -3.518 42.905 1.00 78.81 107 ALA A O 1
ATOM 844 N N . LEU A 1 108 ? -35.057 -3.245 42.188 1.00 73.94 108 LEU A N 1
ATOM 845 C CA . LEU A 1 108 ? -34.380 -3.841 43.339 1.00 73.94 108 LEU A CA 1
ATOM 846 C C . LEU A 1 108 ? -34.659 -3.062 44.631 1.00 73.94 108 LEU A C 1
ATOM 848 O O . LEU A 1 108 ? -34.971 -3.669 45.650 1.00 73.94 108 LEU A O 1
ATOM 852 N N . VAL A 1 109 ? -34.614 -1.728 44.582 1.00 76.69 109 VAL A N 1
ATOM 853 C CA . VAL A 1 109 ? -34.963 -0.850 45.710 1.00 76.69 109 VAL A CA 1
ATOM 854 C C . VAL A 1 109 ? -36.434 -1.022 46.082 1.00 76.69 109 VAL A C 1
ATOM 856 O O . VAL A 1 109 ? -36.734 -1.255 47.246 1.00 76.69 109 VAL A O 1
ATOM 859 N N . SER A 1 110 ? -37.350 -1.022 45.107 1.00 75.75 110 SER A N 1
ATOM 860 C CA . SER A 1 110 ? -38.785 -1.209 45.379 1.00 75.75 110 SER A CA 1
ATOM 861 C C . SER A 1 110 ? -39.126 -2.601 45.938 1.00 75.75 110 SER A C 1
ATOM 863 O O . SER A 1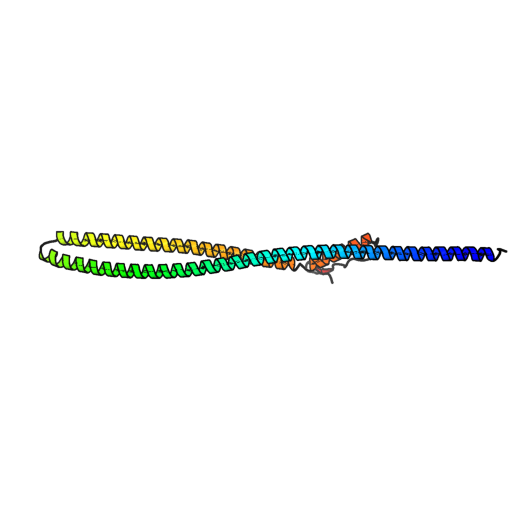 110 ? -40.007 -2.741 46.789 1.00 75.75 110 SER A O 1
ATOM 865 N N . GLN A 1 111 ? -38.421 -3.650 45.490 1.00 71.69 111 GLN A N 1
ATOM 866 C CA . GLN A 1 111 ? -38.507 -4.988 46.079 1.00 71.69 111 GLN A CA 1
ATOM 867 C C . GLN A 1 111 ? -37.904 -5.011 47.480 1.00 71.69 111 GLN A C 1
ATOM 869 O O . GLN A 1 111 ? -38.493 -5.612 48.374 1.00 71.69 111 GLN A O 1
ATOM 874 N N . GLY A 1 112 ? -36.774 -4.331 47.676 1.00 65.75 112 GLY A N 1
ATOM 875 C CA . GLY A 1 112 ? -36.116 -4.166 48.964 1.00 65.75 112 GLY A CA 1
ATOM 876 C C . GLY A 1 112 ? -37.022 -3.502 49.988 1.00 65.75 112 GLY A C 1
ATOM 877 O O . GLY A 1 112 ? -37.184 -4.048 51.068 1.00 65.75 112 GLY A O 1
ATOM 878 N N . GLU A 1 113 ? -37.691 -2.402 49.649 1.00 64.50 113 GLU A N 1
ATOM 879 C CA . GLU A 1 113 ? -38.648 -1.720 50.531 1.00 64.50 113 GLU A CA 1
ATOM 880 C C . GLU A 1 113 ? -39.805 -2.643 50.957 1.00 64.50 113 GLU A C 1
ATOM 882 O O . GLU A 1 113 ? -40.155 -2.704 52.137 1.00 64.50 113 GLU A O 1
ATOM 887 N N . ARG A 1 114 ? -40.353 -3.441 50.027 1.00 63.84 114 ARG A N 1
ATOM 888 C CA . ARG A 1 114 ? -41.412 -4.428 50.323 1.00 63.84 114 ARG A CA 1
ATOM 889 C C . ARG A 1 114 ? -40.908 -5.616 51.157 1.00 63.84 114 ARG A C 1
ATOM 891 O O . ARG A 1 114 ? -41.611 -6.076 52.056 1.00 63.84 114 ARG A O 1
ATOM 898 N N . ALA A 1 115 ? -39.703 -6.115 50.884 1.00 61.00 115 ALA A N 1
ATOM 899 C CA . ALA A 1 115 ? -39.103 -7.253 51.586 1.00 61.00 115 ALA A CA 1
ATOM 900 C C . ALA A 1 115 ? -38.590 -6.876 52.991 1.00 61.00 115 ALA A C 1
ATOM 902 O O . ALA A 1 115 ? -38.818 -7.617 53.949 1.00 61.00 115 ALA A O 1
ATOM 903 N N . LEU A 1 116 ? -37.986 -5.691 53.140 1.00 58.09 116 LEU A N 1
ATOM 904 C CA . LEU A 1 116 ? -37.575 -5.093 54.419 1.00 58.09 116 LEU A CA 1
ATOM 905 C C . LEU A 1 116 ? -38.777 -4.803 55.319 1.00 58.09 116 LEU A C 1
ATOM 907 O O . LEU A 1 116 ? -38.683 -4.984 56.530 1.00 58.09 116 LEU A O 1
ATOM 911 N N . SER A 1 117 ? -39.924 -4.440 54.735 1.00 60.66 117 SER A N 1
ATOM 912 C CA . SER A 1 117 ? -41.194 -4.342 55.462 1.00 60.66 117 SER A CA 1
ATOM 913 C C . SER A 1 117 ? -41.703 -5.698 55.984 1.00 60.66 117 SER A C 1
ATOM 915 O O . SER A 1 117 ? -42.613 -5.698 56.811 1.00 60.66 117 SER A O 1
ATOM 917 N N . THR A 1 118 ? -41.159 -6.839 55.524 1.00 57.31 118 THR A N 1
ATOM 918 C CA . THR A 1 118 ? -41.717 -8.177 55.803 1.00 57.31 118 THR A CA 1
ATOM 919 C C . THR A 1 118 ? -40.843 -9.070 56.716 1.00 57.31 118 THR A C 1
ATOM 921 O O . THR A 1 118 ? -41.432 -9.710 57.584 1.00 57.31 118 THR A O 1
ATOM 924 N N . ARG A 1 119 ? -39.490 -9.122 56.633 1.00 47.19 119 ARG A N 1
ATOM 925 C CA . ARG A 1 119 ? -38.583 -9.680 57.698 1.00 47.19 119 ARG A CA 1
ATOM 926 C C . ARG A 1 119 ? -37.075 -9.724 57.339 1.00 47.19 119 ARG A C 1
ATOM 928 O O . ARG A 1 119 ? -36.729 -9.892 56.176 1.00 47.19 119 ARG A O 1
ATOM 935 N N . ASN A 1 120 ? -36.248 -9.667 58.404 1.00 58.25 120 ASN A N 1
ATOM 936 C CA . ASN A 1 120 ? -34.844 -10.088 58.689 1.00 58.25 120 ASN A CA 1
ATOM 937 C C . ASN A 1 120 ? -33.842 -10.525 57.581 1.00 58.25 120 ASN A C 1
ATOM 939 O O . ASN A 1 120 ? -34.202 -11.085 56.557 1.00 58.25 120 ASN A O 1
ATOM 943 N N . GLN A 1 121 ? -32.549 -10.325 57.908 1.00 55.75 121 GLN A N 1
ATOM 944 C CA . GLN A 1 121 ? -31.261 -10.675 57.251 1.00 55.75 121 GLN A CA 1
ATOM 945 C C . GLN A 1 121 ? -31.233 -11.605 56.011 1.00 55.75 121 GLN A C 1
ATOM 947 O O . GLN A 1 121 ? -30.483 -11.298 55.089 1.00 55.75 121 GLN A O 1
ATOM 952 N N . GLU A 1 122 ? -32.020 -12.684 55.925 1.00 58.78 122 GLU A N 1
ATOM 953 C CA . GLU A 1 122 ? -32.109 -13.546 54.723 1.00 58.78 122 GLU A CA 1
ATOM 954 C C . GLU A 1 122 ? -32.584 -12.792 53.466 1.00 58.78 122 GLU A C 1
ATOM 956 O O . GLU A 1 122 ? -32.148 -13.094 52.354 1.00 58.78 122 GLU A O 1
ATOM 961 N N . SER A 1 123 ? -33.426 -11.766 53.633 1.00 59.38 123 SER A N 1
ATOM 962 C CA . SER A 1 123 ? -33.943 -10.948 52.525 1.00 59.38 123 SER A CA 1
ATOM 963 C C . SER A 1 123 ? -32.860 -10.092 51.854 1.00 59.38 123 SER A C 1
ATOM 965 O O . SER A 1 123 ? -32.934 -9.826 50.657 1.00 59.38 123 SER A O 1
ATOM 967 N N . LEU A 1 124 ? -31.830 -9.673 52.600 1.00 60.16 124 LEU A N 1
ATOM 968 C CA . LEU A 1 124 ? -30.711 -8.895 52.055 1.00 60.16 124 LEU A CA 1
ATOM 969 C C . LEU A 1 124 ? -29.816 -9.756 51.158 1.00 60.16 124 LEU A C 1
ATOM 971 O O . LEU A 1 124 ? -29.375 -9.299 50.106 1.00 60.16 124 LEU A O 1
ATOM 975 N N . ASP A 1 125 ? -29.605 -11.017 51.527 1.00 65.81 125 ASP A N 1
ATOM 976 C CA . ASP A 1 125 ? -28.743 -11.940 50.784 1.00 65.81 125 ASP A CA 1
ATOM 977 C C . ASP A 1 125 ? -29.352 -12.322 49.420 1.00 65.81 125 ASP A C 1
ATOM 979 O O . ASP A 1 125 ? -28.649 -12.410 48.409 1.00 65.81 125 ASP A O 1
ATOM 983 N N . GLN A 1 126 ? -30.685 -12.449 49.354 1.00 68.75 126 GLN A N 1
ATOM 984 C CA . GLN A 1 126 ? -31.420 -12.660 48.099 1.00 68.75 126 GLN A CA 1
ATOM 985 C C . GLN A 1 126 ? -31.396 -11.444 47.162 1.00 68.75 126 GLN A C 1
ATOM 987 O O . GLN A 1 126 ? -31.542 -11.612 45.953 1.00 68.75 126 GLN A O 1
ATOM 992 N N . ILE A 1 127 ? -31.187 -10.237 47.693 1.00 65.62 127 ILE A N 1
ATOM 993 C CA . ILE A 1 127 ? -31.124 -8.986 46.924 1.00 65.62 127 ILE A CA 1
ATOM 994 C C . ILE A 1 127 ? -29.695 -8.691 46.448 1.00 65.62 127 ILE A C 1
ATOM 996 O O . ILE A 1 127 ? -29.490 -8.234 45.321 1.00 65.62 127 ILE A O 1
ATOM 1000 N N . LEU A 1 128 ? -28.692 -8.978 47.280 1.00 71.38 128 LEU A N 1
ATOM 1001 C CA . LEU A 1 128 ? -27.289 -8.690 46.977 1.00 71.38 128 LEU A CA 1
ATOM 1002 C C . LEU A 1 128 ? -26.673 -9.695 45.993 1.00 71.38 128 LEU A C 1
ATOM 1004 O O . LEU A 1 128 ? -25.857 -9.301 45.158 1.00 71.38 128 LEU A O 1
ATOM 1008 N N . LYS A 1 129 ? -27.092 -10.968 46.017 1.00 76.19 129 LYS A N 1
ATOM 1009 C CA . LYS A 1 129 ? -26.606 -11.992 45.069 1.00 76.19 129 LYS A CA 1
ATOM 1010 C C . LYS A 1 129 ? -26.867 -11.647 43.594 1.00 76.19 129 LYS A C 1
ATOM 1012 O O . LYS A 1 129 ? -25.910 -11.669 42.819 1.00 76.19 129 LYS A O 1
ATOM 1017 N N . PRO A 1 130 ? -28.104 -11.308 43.176 1.00 78.38 130 PRO A N 1
ATOM 1018 C CA . PRO A 1 130 ? -28.391 -10.931 41.793 1.00 78.38 130 PRO A CA 1
ATOM 1019 C C . PRO A 1 130 ? -27.623 -9.682 41.354 1.00 78.38 130 PRO A C 1
ATOM 1021 O O . PRO A 1 130 ? -27.165 -9.614 40.216 1.00 78.38 130 PRO A O 1
ATOM 1024 N N . LEU A 1 131 ? -27.452 -8.707 42.254 1.00 72.25 131 LEU A N 1
ATOM 1025 C CA . LEU A 1 131 ? -26.694 -7.488 41.977 1.00 72.25 131 LEU A CA 1
ATOM 1026 C C . LEU A 1 131 ? -25.208 -7.795 41.745 1.00 72.25 131 LEU A C 1
ATOM 1028 O O . LEU A 1 131 ? -24.651 -7.345 40.745 1.00 72.25 131 LEU A O 1
ATOM 1032 N N . SER A 1 132 ? -24.595 -8.608 42.611 1.00 75.69 132 SER A N 1
ATOM 1033 C CA . SER A 1 132 ? -23.209 -9.066 42.447 1.00 75.69 132 SER A CA 1
ATOM 1034 C C . SER A 1 132 ? -23.023 -9.788 41.114 1.00 75.69 132 SER A C 1
ATOM 1036 O O . SER A 1 132 ? -22.158 -9.416 40.331 1.00 75.69 132 SER A O 1
ATOM 1038 N N . GLN A 1 133 ? -23.901 -10.743 40.794 1.00 79.69 133 GLN A N 1
ATOM 1039 C CA . GLN A 1 133 ? -23.825 -11.495 39.537 1.00 79.69 133 GLN A CA 1
ATOM 1040 C C . GLN A 1 133 ? -23.966 -10.600 38.296 1.00 79.69 133 GLN A C 1
ATOM 1042 O O . GLN A 1 133 ? -23.319 -10.839 37.275 1.00 79.69 133 GLN A O 1
ATOM 1047 N N . LYS A 1 134 ? -24.808 -9.561 38.357 1.00 75.12 134 LYS A N 1
ATOM 1048 C CA . LYS A 1 134 ? -24.967 -8.596 37.259 1.00 75.12 134 LYS A CA 1
ATOM 1049 C C . LYS A 1 134 ? -23.746 -7.686 37.107 1.00 75.12 134 LYS A C 1
ATOM 1051 O O . LYS A 1 134 ? -23.369 -7.397 35.973 1.00 75.12 134 LYS A O 1
ATOM 1056 N N . ILE A 1 135 ? -23.115 -7.280 38.209 1.00 76.44 135 ILE A N 1
ATOM 1057 C CA . ILE A 1 135 ? -21.859 -6.512 38.198 1.00 76.44 135 ILE A CA 1
ATOM 1058 C C . ILE A 1 135 ? -20.714 -7.359 37.630 1.00 76.44 135 ILE A C 1
ATOM 1060 O O . ILE A 1 135 ? -19.990 -6.882 36.756 1.00 76.44 135 ILE A O 1
ATOM 1064 N N . ASP A 1 136 ? -20.611 -8.625 38.033 1.00 78.38 136 ASP A N 1
ATOM 1065 C CA . ASP A 1 136 ? -19.603 -9.554 37.513 1.00 78.38 136 ASP A CA 1
ATOM 1066 C C . ASP A 1 136 ? -19.781 -9.776 36.000 1.00 78.38 136 ASP A C 1
ATOM 1068 O O . ASP A 1 136 ? -18.824 -9.708 35.222 1.00 78.38 136 ASP A O 1
ATOM 1072 N N . GLY A 1 137 ? -21.030 -9.960 35.552 1.00 83.06 137 GLY A N 1
ATOM 1073 C CA . GLY A 1 137 ? -21.364 -10.074 34.131 1.00 83.06 137 GLY A CA 1
ATOM 1074 C C . GLY A 1 137 ? -21.031 -8.810 33.331 1.00 83.06 137 GLY A C 1
ATOM 1075 O O . GLY A 1 137 ? -20.514 -8.898 32.214 1.00 83.06 137 GLY A O 1
ATOM 1076 N N . PHE A 1 138 ? -21.269 -7.629 33.908 1.00 72.31 138 PHE A N 1
ATOM 1077 C CA . PHE A 1 138 ? -20.908 -6.349 33.299 1.00 72.31 138 PHE A CA 1
ATOM 1078 C C . PHE A 1 138 ? -19.389 -6.198 33.160 1.00 72.31 138 PHE A C 1
ATOM 1080 O O . PHE A 1 138 ? -18.896 -5.900 32.070 1.00 72.31 138 PHE A O 1
ATOM 1087 N N . GLN A 1 139 ? -18.638 -6.462 34.231 1.00 74.88 139 GLN A N 1
ATOM 1088 C CA . GLN A 1 139 ? -17.180 -6.365 34.232 1.00 74.88 139 GLN A CA 1
ATOM 1089 C C . GLN A 1 139 ? -16.553 -7.316 33.204 1.00 74.88 139 GLN A C 1
ATOM 1091 O O . GLN A 1 139 ? -15.658 -6.918 32.456 1.00 74.88 139 GLN A O 1
ATOM 1096 N N . SER A 1 140 ? -17.065 -8.546 33.105 1.00 84.00 140 SER A N 1
ATOM 1097 C CA . SER A 1 140 ? -16.625 -9.518 32.102 1.00 84.00 140 SER A CA 1
ATOM 1098 C C . SER A 1 140 ? -16.851 -9.012 30.673 1.00 84.00 140 SER A C 1
ATOM 1100 O O . SER A 1 140 ? -15.923 -9.020 29.862 1.00 84.00 140 SER A O 1
ATOM 1102 N N . ARG A 1 141 ? -18.051 -8.497 30.366 1.00 75.12 141 ARG A N 1
ATOM 1103 C CA . ARG A 1 141 ? -18.384 -8.005 29.020 1.00 75.12 141 ARG A CA 1
ATOM 1104 C C . ARG A 1 141 ? -17.525 -6.805 28.616 1.00 75.12 141 ARG A C 1
ATOM 1106 O O . ARG A 1 141 ? -17.064 -6.751 27.479 1.00 75.12 141 ARG A O 1
ATOM 1113 N N . VAL A 1 142 ? -17.278 -5.875 29.540 1.00 76.44 142 VAL A N 1
ATOM 1114 C CA . VAL A 1 142 ? -16.427 -4.698 29.299 1.00 76.44 142 VAL A CA 1
ATOM 1115 C C . VAL A 1 142 ? -14.981 -5.112 29.034 1.00 76.44 142 VAL A C 1
ATOM 1117 O O . VAL A 1 142 ? -14.396 -4.672 28.046 1.00 76.44 142 VAL A O 1
ATOM 1120 N N . ASN A 1 143 ? -14.421 -6.001 29.855 1.00 73.31 143 ASN A N 1
ATOM 1121 C CA . ASN A 1 143 ? -13.049 -6.478 29.679 1.00 73.31 143 ASN A CA 1
ATOM 1122 C C . ASN A 1 143 ? -12.863 -7.245 28.362 1.00 73.31 143 ASN A C 1
ATOM 1124 O O . ASN A 1 143 ? -11.845 -7.067 27.690 1.00 73.31 143 ASN A O 1
ATOM 1128 N N . GLN A 1 144 ? -13.852 -8.052 27.964 1.00 80.19 144 GLN A N 1
ATOM 1129 C CA . GLN A 1 144 ? -13.832 -8.783 26.697 1.00 80.19 144 GLN A CA 1
ATOM 1130 C C . GLN A 1 144 ? -13.767 -7.817 25.505 1.00 80.19 144 GLN A C 1
ATOM 1132 O O . GLN A 1 144 ? -12.871 -7.916 24.671 1.00 80.19 144 GLN A O 1
ATOM 1137 N N . VAL A 1 145 ? -14.669 -6.831 25.468 1.00 72.00 145 VAL A N 1
ATOM 1138 C CA . VAL A 1 145 ? -14.726 -5.825 24.395 1.00 72.00 145 VAL A CA 1
ATOM 1139 C C . VAL A 1 145 ? -13.438 -5.004 24.337 1.00 72.00 145 VAL A C 1
ATOM 1141 O O . VAL A 1 145 ? -12.913 -4.747 23.255 1.00 72.00 145 VAL A O 1
ATOM 1144 N N . HIS A 1 146 ? -12.899 -4.612 25.494 1.00 68.31 146 HIS A N 1
ATOM 1145 C CA . HIS A 1 146 ? -11.664 -3.837 25.551 1.00 68.31 146 HIS A CA 1
ATOM 1146 C C . HIS A 1 146 ? -10.466 -4.628 25.008 1.00 68.31 146 HIS A C 1
ATOM 1148 O O . HIS A 1 146 ? -9.638 -4.071 24.287 1.00 68.31 146 HIS A O 1
ATOM 1154 N N . THR A 1 147 ? -10.407 -5.927 25.314 1.00 77.19 147 THR A N 1
ATOM 1155 C CA . THR A 1 147 ? -9.357 -6.839 24.841 1.00 77.19 147 THR A CA 1
ATOM 1156 C C . THR A 1 147 ? -9.434 -7.040 23.329 1.00 77.19 147 THR A C 1
ATOM 1158 O O . THR A 1 147 ? -8.422 -6.897 22.638 1.00 77.19 147 THR A O 1
ATOM 1161 N N . ASP A 1 148 ? -10.635 -7.283 22.798 1.00 74.81 148 ASP A N 1
ATOM 1162 C CA . ASP A 1 148 ? -10.859 -7.455 21.360 1.00 74.81 148 ASP A CA 1
ATOM 1163 C C . ASP A 1 148 ? -10.471 -6.193 20.572 1.00 74.81 148 ASP A C 1
ATOM 1165 O O . ASP A 1 148 ? -9.834 -6.281 19.518 1.00 74.81 148 ASP A O 1
ATOM 1169 N N . LEU A 1 149 ? -10.792 -5.005 21.100 1.00 64.38 149 LEU A N 1
ATOM 1170 C CA . LEU A 1 149 ? -10.417 -3.722 20.499 1.00 64.38 149 LEU A CA 1
ATOM 1171 C C . LEU A 1 149 ? -8.904 -3.492 20.502 1.00 64.38 149 LEU A C 1
ATOM 1173 O O . LEU A 1 149 ? -8.350 -3.047 19.495 1.00 64.38 149 LEU A O 1
ATOM 1177 N N . THR A 1 150 ? -8.216 -3.799 21.604 1.00 68.94 150 THR A N 1
ATOM 1178 C CA . THR A 1 150 ? -6.756 -3.668 21.684 1.00 68.94 150 THR A CA 1
ATOM 1179 C C . THR A 1 150 ? -6.056 -4.627 20.721 1.00 68.94 150 THR A C 1
ATOM 1181 O O . THR A 1 150 ? -5.126 -4.211 20.027 1.00 68.94 150 THR A O 1
ATOM 1184 N N . GLY A 1 151 ? -6.530 -5.874 20.613 1.00 75.69 151 GLY A N 1
ATOM 1185 C CA . GLY A 1 151 ? -6.008 -6.852 19.655 1.00 75.69 151 GLY A CA 1
ATOM 1186 C C . GLY A 1 151 ? -6.184 -6.401 18.202 1.00 75.69 151 GLY A C 1
ATOM 1187 O O . GLY A 1 151 ? -5.229 -6.432 17.423 1.00 75.69 151 GLY A O 1
ATOM 1188 N N . GLN A 1 152 ? -7.371 -5.895 17.853 1.00 67.69 152 GLN A N 1
ATOM 1189 C CA . GLN A 1 152 ? -7.650 -5.353 16.518 1.00 67.69 152 GLN A CA 1
ATOM 1190 C C . GLN A 1 152 ? -6.769 -4.135 16.194 1.00 67.69 152 GLN A C 1
ATOM 1192 O O . GLN A 1 152 ? -6.203 -4.065 15.103 1.00 67.69 152 GLN A O 1
ATOM 1197 N N . ASN A 1 153 ? -6.577 -3.211 17.142 1.00 69.75 153 ASN A N 1
ATOM 1198 C CA . ASN A 1 153 ? -5.698 -2.050 16.952 1.00 69.75 153 ASN A CA 1
ATOM 1199 C C . ASN A 1 153 ? -4.222 -2.442 16.779 1.00 69.75 153 ASN A C 1
ATOM 1201 O O . ASN A 1 153 ? -3.516 -1.861 15.955 1.00 69.75 153 ASN A O 1
ATOM 1205 N N . ALA A 1 154 ? -3.741 -3.436 17.530 1.00 69.38 154 ALA A N 1
ATOM 1206 C CA . ALA A 1 154 ? -2.369 -3.927 17.409 1.00 69.38 154 ALA A CA 1
ATOM 1207 C C . ALA A 1 154 ? -2.118 -4.592 16.043 1.00 69.38 154 ALA A C 1
ATOM 1209 O O . ALA A 1 154 ? -1.101 -4.316 15.396 1.00 69.38 154 ALA A O 1
ATOM 1210 N N . ALA A 1 155 ? -3.064 -5.411 15.575 1.00 68.50 155 ALA A N 1
ATOM 1211 C CA . ALA A 1 155 ? -3.013 -6.019 14.247 1.00 68.50 155 ALA A CA 1
ATOM 1212 C C . ALA A 1 155 ? -3.013 -4.950 13.142 1.00 68.50 155 ALA A C 1
ATOM 1214 O O . ALA A 1 155 ? -2.174 -4.990 12.241 1.00 68.50 155 ALA A O 1
ATOM 1215 N N . LEU A 1 156 ? -3.873 -3.935 13.267 1.00 64.25 156 LEU A N 1
ATOM 1216 C CA . LEU A 1 156 ? -3.952 -2.827 12.317 1.00 64.25 156 LEU A CA 1
ATOM 1217 C C . LEU A 1 156 ? -2.660 -2.002 12.277 1.00 64.25 156 LEU A C 1
ATOM 1219 O O . LEU A 1 156 ? -2.122 -1.738 11.205 1.00 64.25 156 LEU A O 1
ATOM 1223 N N . LYS A 1 157 ? -2.109 -1.636 13.440 1.00 65.12 157 LYS A N 1
ATOM 1224 C CA . LYS A 1 157 ? -0.832 -0.912 13.529 1.00 65.12 157 LYS A CA 1
ATOM 1225 C C . LYS A 1 157 ? 0.308 -1.702 12.884 1.00 65.12 157 LYS A C 1
ATOM 1227 O O . LYS A 1 157 ? 1.183 -1.113 12.255 1.00 65.12 157 LYS A O 1
ATOM 1232 N N . THR A 1 158 ? 0.280 -3.028 13.015 1.00 68.81 158 THR A N 1
ATOM 1233 C CA . THR A 1 158 ? 1.253 -3.922 12.376 1.00 68.81 158 THR A CA 1
ATOM 1234 C C . THR A 1 158 ? 1.114 -3.902 10.857 1.00 68.81 158 THR A C 1
ATOM 1236 O O . THR A 1 158 ? 2.115 -3.742 10.167 1.00 68.81 158 THR A O 1
ATOM 1239 N N . GLN A 1 159 ? -0.112 -3.982 10.334 1.00 63.59 159 GLN A N 1
ATOM 1240 C CA . GLN A 1 159 ? -0.368 -3.896 8.893 1.00 63.59 159 GLN A CA 1
ATOM 1241 C C . GLN A 1 159 ? 0.031 -2.535 8.313 1.00 63.59 159 GLN A C 1
ATOM 1243 O O . GLN A 1 159 ? 0.677 -2.488 7.271 1.00 63.59 159 GLN A O 1
ATOM 1248 N N . ILE A 1 160 ? -0.277 -1.431 9.004 1.00 65.88 160 ILE A N 1
ATOM 1249 C CA . ILE A 1 160 ? 0.154 -0.084 8.596 1.00 65.88 160 ILE A CA 1
ATOM 1250 C C . ILE A 1 160 ? 1.679 0.005 8.569 1.00 65.88 160 ILE A C 1
ATOM 1252 O O . ILE A 1 160 ? 2.243 0.528 7.612 1.00 65.88 160 ILE A O 1
ATOM 1256 N N . LYS A 1 161 ? 2.353 -0.527 9.593 1.00 68.44 161 LYS A N 1
ATOM 1257 C CA . LYS A 1 161 ? 3.814 -0.535 9.646 1.00 68.44 161 LYS A CA 1
ATOM 1258 C C . LYS A 1 161 ? 4.415 -1.349 8.499 1.00 68.44 161 LYS A C 1
ATOM 1260 O O . LYS A 1 161 ? 5.290 -0.844 7.814 1.00 68.44 161 LYS A O 1
ATOM 1265 N N . GLN A 1 162 ? 3.904 -2.552 8.237 1.00 65.94 162 GLN A N 1
ATOM 1266 C CA . GLN A 1 162 ? 4.346 -3.365 7.099 1.00 65.94 162 GLN A CA 1
ATOM 1267 C C . GLN A 1 162 ? 4.153 -2.636 5.766 1.00 65.94 162 GLN A C 1
ATOM 1269 O O . GLN A 1 162 ? 5.049 -2.643 4.930 1.00 65.94 162 GLN A O 1
ATOM 1274 N N . LEU A 1 163 ? 3.009 -1.975 5.570 1.00 63.34 163 LEU A N 1
ATOM 1275 C CA . LEU A 1 163 ? 2.750 -1.196 4.358 1.00 63.34 163 LEU A CA 1
ATOM 1276 C C . LEU A 1 163 ? 3.694 0.006 4.226 1.00 63.34 163 LEU A C 1
ATOM 1278 O O . LEU A 1 163 ? 4.169 0.283 3.127 1.00 63.34 163 LEU A O 1
ATOM 1282 N N . HIS A 1 164 ? 3.976 0.698 5.329 1.00 61.09 164 HIS A N 1
ATOM 1283 C CA . HIS A 1 164 ? 4.931 1.802 5.365 1.00 61.09 164 HIS A CA 1
ATOM 1284 C C . HIS A 1 164 ? 6.354 1.330 5.038 1.00 61.09 164 HIS A C 1
ATOM 1286 O O . HIS A 1 164 ? 7.014 1.937 4.199 1.00 61.09 164 HIS A O 1
ATOM 1292 N N . ASP A 1 165 ? 6.810 0.240 5.659 1.00 64.88 165 ASP A N 1
ATOM 1293 C CA . ASP A 1 165 ? 8.149 -0.319 5.453 1.00 64.88 165 ASP A CA 1
ATOM 1294 C C . ASP A 1 165 ? 8.337 -0.744 3.985 1.00 64.88 165 ASP A C 1
ATOM 1296 O O . ASP A 1 165 ? 9.323 -0.361 3.356 1.00 64.88 165 ASP A O 1
ATOM 1300 N N . VAL A 1 166 ? 7.334 -1.411 3.395 1.00 63.78 166 VAL A N 1
ATOM 1301 C CA . VAL A 1 166 ? 7.314 -1.739 1.956 1.00 63.78 166 VAL A CA 1
ATOM 1302 C C . VAL A 1 166 ? 7.331 -0.475 1.090 1.00 63.78 166 VAL A C 1
ATOM 1304 O O . VAL A 1 166 ? 8.016 -0.433 0.071 1.00 63.78 166 VAL A O 1
ATOM 1307 N N . GLY A 1 167 ? 6.608 0.580 1.477 1.00 61.47 167 GLY A N 1
ATOM 1308 C CA . GLY A 1 167 ? 6.629 1.863 0.767 1.00 61.47 167 GLY A CA 1
ATOM 1309 C C . GLY A 1 167 ? 8.001 2.544 0.799 1.00 61.47 167 GLY A C 1
ATOM 1310 O O . GLY A 1 167 ? 8.440 3.096 -0.210 1.00 61.47 167 GLY A O 1
ATOM 1311 N N . GLN A 1 168 ? 8.699 2.473 1.933 1.00 64.00 168 GLN A N 1
ATOM 1312 C CA . GLN A 1 168 ? 10.032 3.045 2.098 1.00 64.00 168 GLN A CA 1
ATOM 1313 C C . GLN A 1 168 ? 11.089 2.262 1.308 1.00 64.00 168 GLN A C 1
ATOM 1315 O O . GLN A 1 168 ? 11.921 2.876 0.636 1.00 64.00 168 GLN A O 1
ATOM 1320 N N . GLU A 1 169 ? 11.035 0.930 1.342 1.00 60.25 169 GLU A N 1
ATOM 1321 C CA . GLU A 1 169 ? 11.901 0.057 0.542 1.00 60.25 169 GLU A CA 1
ATOM 1322 C C . GLU A 1 169 ? 11.699 0.319 -0.957 1.00 60.25 169 GLU A C 1
ATOM 1324 O O . GLU A 1 169 ? 12.659 0.609 -1.669 1.00 60.25 169 GLU A O 1
ATOM 1329 N N . MET A 1 170 ? 10.443 0.382 -1.410 1.00 47.81 170 MET A N 1
ATOM 1330 C CA . MET A 1 170 ? 10.099 0.663 -2.805 1.00 47.81 170 MET A CA 1
ATOM 1331 C C . MET A 1 170 ? 10.511 2.076 -3.246 1.00 47.81 170 MET A C 1
ATOM 1333 O O . MET A 1 170 ? 10.982 2.261 -4.366 1.00 47.81 170 MET A O 1
ATOM 1337 N N . SER A 1 171 ? 10.393 3.085 -2.374 1.00 55.56 171 SER A N 1
ATOM 1338 C CA . SER A 1 171 ? 10.888 4.440 -2.659 1.00 55.56 171 SER A CA 1
ATOM 1339 C C . SER A 1 171 ? 12.412 4.480 -2.759 1.00 55.56 171 SER A C 1
ATOM 1341 O O . SER A 1 171 ? 12.952 5.208 -3.594 1.00 55.56 171 SER A O 1
ATOM 1343 N N . SER A 1 172 ? 13.109 3.725 -1.908 1.00 61.31 172 SER A N 1
ATOM 1344 C CA . SER A 1 172 ? 14.564 3.602 -1.972 1.00 61.31 172 SER A CA 1
ATOM 1345 C C . SER A 1 172 ? 14.988 2.908 -3.262 1.00 61.31 172 SER A C 1
ATOM 1347 O O . SER A 1 172 ? 15.923 3.359 -3.919 1.00 61.31 172 SER A O 1
ATOM 1349 N N . GLU A 1 173 ? 14.291 1.845 -3.655 1.00 57.03 173 GLU A N 1
ATOM 1350 C CA . GLU A 1 173 ? 14.576 1.105 -4.879 1.00 57.03 173 GLU A CA 1
ATOM 1351 C C . GLU A 1 173 ? 14.268 1.937 -6.126 1.00 57.03 173 GLU A C 1
ATOM 1353 O O . GLU A 1 173 ? 15.091 1.988 -7.031 1.00 57.03 173 GLU A O 1
ATOM 1358 N N . ALA A 1 174 ? 13.182 2.715 -6.135 1.00 53.09 174 ALA A N 1
ATOM 1359 C CA . ALA A 1 174 ? 12.892 3.675 -7.198 1.00 53.09 174 ALA A CA 1
ATOM 1360 C C . ALA A 1 174 ? 13.951 4.787 -7.294 1.00 53.09 174 ALA A C 1
ATOM 1362 O O . ALA A 1 174 ? 14.335 5.176 -8.399 1.00 53.09 174 ALA A O 1
ATOM 1363 N N . ASN A 1 175 ? 14.462 5.292 -6.166 1.00 58.72 175 ASN A N 1
ATOM 1364 C CA . ASN A 1 175 ? 15.535 6.289 -6.165 1.00 58.72 175 ASN A CA 1
ATOM 1365 C C . ASN A 1 175 ? 16.865 5.694 -6.649 1.00 58.72 175 ASN A C 1
ATOM 1367 O O . ASN A 1 175 ? 17.547 6.310 -7.466 1.00 58.72 175 ASN A O 1
ATOM 1371 N N . ASN A 1 176 ? 17.203 4.482 -6.206 1.00 62.97 176 ASN A N 1
ATOM 1372 C CA . ASN A 1 176 ? 18.391 3.759 -6.656 1.00 62.97 176 ASN A CA 1
ATOM 1373 C C . ASN A 1 176 ? 18.296 3.410 -8.144 1.00 62.97 176 ASN A C 1
ATOM 1375 O O . ASN A 1 176 ? 19.261 3.606 -8.875 1.00 62.97 176 ASN A O 1
ATOM 1379 N N . LEU A 1 177 ? 17.123 2.981 -8.614 1.00 53.09 177 LEU A N 1
ATOM 1380 C CA . LEU A 1 177 ? 16.847 2.714 -10.021 1.00 53.09 177 LEU A CA 1
ATOM 1381 C C . LEU A 1 177 ? 16.929 4.006 -10.840 1.00 53.09 177 LEU A C 1
ATOM 1383 O O . LEU A 1 177 ? 17.555 4.017 -11.889 1.00 53.09 177 LEU A O 1
ATOM 1387 N N . THR A 1 178 ? 16.399 5.122 -10.335 1.00 58.66 178 THR A N 1
ATOM 1388 C CA . THR A 1 178 ? 16.517 6.441 -10.979 1.00 58.66 178 THR A CA 1
ATOM 1389 C C . THR A 1 178 ? 17.965 6.925 -11.027 1.00 58.66 178 THR A C 1
ATOM 1391 O O . THR A 1 178 ? 18.375 7.500 -12.031 1.00 58.66 178 THR A O 1
ATOM 1394 N N . GLN A 1 179 ? 18.761 6.704 -9.977 1.00 56.94 179 GLN A N 1
ATOM 1395 C CA . GLN A 1 179 ? 20.191 7.026 -9.968 1.00 56.94 179 GLN A CA 1
ATOM 1396 C C . GLN A 1 179 ? 20.983 6.123 -10.919 1.00 56.94 179 GLN A C 1
ATOM 1398 O O . GLN A 1 179 ? 21.826 6.624 -11.661 1.00 56.94 179 GLN A O 1
ATOM 1403 N N . ALA A 1 180 ? 20.668 4.828 -10.962 1.00 55.44 180 ALA A N 1
ATOM 1404 C CA . ALA A 1 180 ? 21.259 3.871 -11.891 1.00 55.44 180 ALA A CA 1
ATOM 1405 C C . ALA A 1 180 ? 20.898 4.196 -13.352 1.00 55.44 180 ALA A C 1
ATOM 1407 O O . ALA A 1 180 ? 21.775 4.173 -14.211 1.00 55.44 180 ALA A O 1
ATOM 1408 N N . LEU A 1 181 ? 19.646 4.588 -13.624 1.00 49.16 181 LEU A N 1
ATOM 1409 C CA . LEU A 1 181 ? 19.187 5.051 -14.940 1.00 49.16 181 LEU A CA 1
ATOM 1410 C C . LEU A 1 181 ? 19.722 6.438 -15.308 1.00 49.16 181 LEU A C 1
ATOM 1412 O O . LEU A 1 181 ? 19.928 6.711 -16.488 1.00 49.16 181 LEU A O 1
ATOM 1416 N N . LYS A 1 182 ? 19.974 7.321 -14.334 1.00 56.81 182 LYS A N 1
ATOM 1417 C CA . LYS A 1 182 ? 20.674 8.590 -14.590 1.00 56.81 182 LYS A CA 1
ATOM 1418 C C . LYS A 1 182 ? 22.136 8.382 -14.961 1.00 56.81 182 LYS A C 1
ATOM 1420 O O . LYS A 1 182 ? 22.689 9.266 -15.609 1.00 56.81 182 LYS A O 1
ATOM 1425 N N . GLY A 1 183 ? 22.713 7.237 -14.596 1.00 51.66 183 GLY A N 1
ATOM 1426 C CA . GLY A 1 183 ? 24.042 6.814 -14.998 1.00 51.66 183 GLY A CA 1
ATOM 1427 C C . GLY A 1 183 ? 25.142 7.665 -14.372 1.00 51.66 183 GLY A C 1
ATOM 1428 O O . GLY A 1 183 ? 25.190 8.890 -14.488 1.00 51.66 183 GLY A O 1
ATOM 1429 N N . ASP A 1 184 ? 26.085 6.992 -13.728 1.00 57.84 184 ASP A N 1
ATOM 1430 C CA . ASP A 1 184 ? 27.353 7.586 -13.340 1.00 57.84 184 ASP A CA 1
ATOM 1431 C C . ASP A 1 184 ? 28.051 8.101 -14.615 1.00 57.84 184 ASP A C 1
ATOM 1433 O O . ASP A 1 184 ? 28.540 7.314 -15.432 1.00 57.84 184 ASP A O 1
ATOM 1437 N N . LYS A 1 185 ? 28.057 9.426 -14.835 1.00 56.66 185 LYS A N 1
ATOM 1438 C CA . LYS A 1 185 ? 28.653 10.075 -16.026 1.00 56.66 185 LYS A CA 1
ATOM 1439 C C . LYS A 1 185 ? 30.084 9.591 -16.296 1.00 56.66 185 LYS A C 1
ATOM 1441 O O . LYS A 1 185 ? 30.532 9.601 -17.440 1.00 56.66 185 LYS A O 1
ATOM 1446 N N . LYS A 1 186 ? 30.784 9.136 -15.251 1.00 55.38 186 LYS A N 1
ATOM 1447 C CA . LYS A 1 186 ? 32.135 8.573 -15.306 1.00 55.38 186 LYS A CA 1
ATOM 1448 C C . LYS A 1 186 ? 32.195 7.196 -15.982 1.00 55.38 186 LYS A C 1
ATOM 1450 O O . LYS A 1 186 ? 33.145 6.933 -16.712 1.00 55.38 186 LYS A O 1
ATOM 1455 N N . LEU A 1 187 ? 31.192 6.332 -15.789 1.00 52.97 187 LEU A N 1
ATOM 1456 C CA . LEU A 1 187 ? 31.108 5.022 -16.453 1.00 52.97 187 LEU A CA 1
ATOM 1457 C C . LEU A 1 187 ? 30.786 5.169 -17.943 1.00 52.97 187 LEU A C 1
ATOM 1459 O O . LEU A 1 187 ? 31.396 4.488 -18.761 1.00 52.97 187 LEU A O 1
ATOM 1463 N N . VAL A 1 188 ? 29.902 6.107 -18.299 1.00 56.91 188 VAL A N 1
ATOM 1464 C CA . VAL A 1 188 ? 29.593 6.439 -19.701 1.00 56.91 188 VAL A CA 1
ATOM 1465 C C . VAL A 1 188 ? 30.816 7.045 -20.405 1.00 56.91 188 VAL A C 1
ATOM 1467 O O . VAL A 1 188 ? 31.121 6.661 -21.531 1.00 56.91 188 VAL A O 1
ATOM 1470 N N . GLY A 1 189 ? 31.566 7.923 -19.724 1.00 61.06 189 GLY A N 1
ATOM 1471 C CA . GLY A 1 189 ? 32.821 8.489 -20.236 1.00 61.06 189 GLY A CA 1
ATOM 1472 C C . GLY A 1 189 ? 33.914 7.437 -20.452 1.00 61.06 189 GLY A C 1
ATOM 1473 O O . GLY A 1 189 ? 34.484 7.363 -21.536 1.00 61.06 189 GLY A O 1
ATOM 1474 N N . ASN A 1 190 ? 34.141 6.560 -19.468 1.00 58.47 190 ASN A N 1
ATOM 1475 C CA . ASN A 1 190 ? 35.136 5.487 -19.575 1.00 58.47 190 ASN A CA 1
ATOM 1476 C C . ASN A 1 190 ? 34.754 4.428 -20.625 1.00 58.47 190 ASN A C 1
ATOM 1478 O O . ASN A 1 190 ? 35.633 3.888 -21.298 1.00 58.47 190 ASN A O 1
ATOM 1482 N N . TRP A 1 191 ? 33.462 4.113 -20.779 1.00 62.38 191 TRP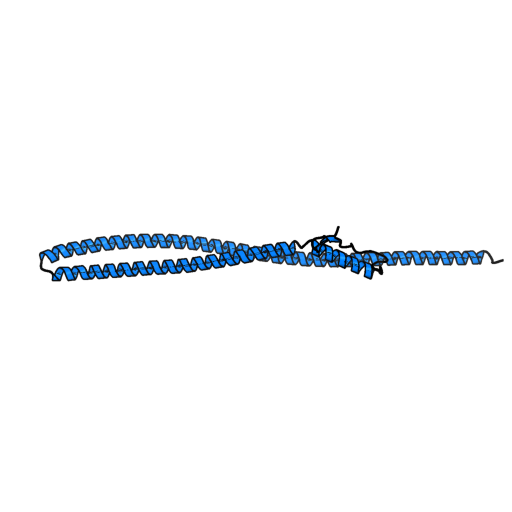 A N 1
ATOM 1483 C CA . TRP A 1 191 ? 32.992 3.189 -21.817 1.00 62.38 191 TRP A CA 1
ATOM 1484 C C . TRP A 1 191 ? 33.133 3.804 -23.212 1.00 62.38 191 TRP A C 1
ATOM 1486 O O . TRP A 1 191 ? 33.595 3.127 -24.127 1.00 62.38 191 TRP A O 1
ATOM 1496 N N . GLY A 1 192 ? 32.841 5.103 -23.354 1.00 63.53 192 GLY A N 1
ATOM 1497 C CA . GLY A 1 192 ? 33.094 5.864 -24.576 1.00 63.53 192 GLY A CA 1
ATOM 1498 C C . GLY A 1 192 ? 34.576 5.911 -24.952 1.00 63.53 192 GLY A C 1
ATOM 1499 O O . GLY A 1 192 ? 34.907 5.682 -26.110 1.00 63.53 192 GLY A O 1
ATOM 1500 N N . GLU A 1 193 ? 35.473 6.121 -23.984 1.00 72.75 193 GLU A N 1
ATOM 1501 C CA . GLU A 1 193 ? 36.926 6.12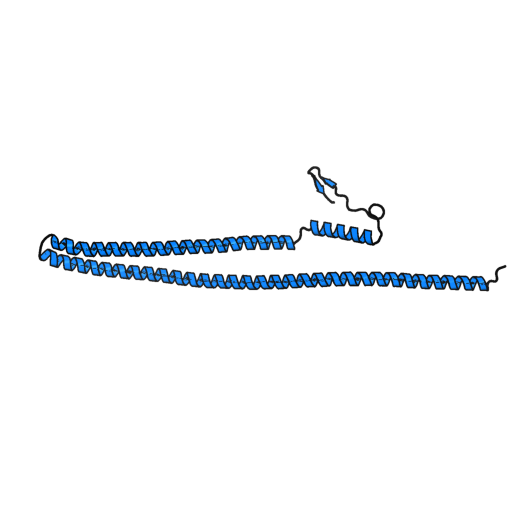5 -24.213 1.00 72.75 193 GLU A CA 1
ATOM 1502 C C . GLU A 1 193 ? 37.444 4.725 -24.589 1.00 72.75 193 GLU A C 1
ATOM 1504 O O . GLU A 1 193 ? 38.188 4.582 -25.555 1.00 72.75 193 GLU A O 1
ATOM 1509 N N . THR A 1 194 ? 36.963 3.674 -23.914 1.00 66.38 194 THR A N 1
ATOM 1510 C CA . THR A 1 194 ? 37.320 2.274 -24.225 1.00 66.38 194 THR A CA 1
ATOM 1511 C C . THR A 1 194 ? 36.807 1.851 -25.605 1.00 66.38 194 THR A C 1
ATOM 1513 O O . THR A 1 194 ? 37.485 1.129 -26.340 1.00 66.38 194 THR A O 1
ATOM 1516 N N . GLN A 1 195 ? 35.600 2.285 -25.974 1.00 62.12 195 GLN A N 1
ATOM 1517 C CA . GLN A 1 195 ? 35.028 2.009 -27.285 1.00 62.12 195 GLN A CA 1
ATOM 1518 C C . GLN A 1 195 ? 35.765 2.795 -28.373 1.00 62.12 195 GLN A C 1
ATOM 1520 O O . GLN A 1 195 ? 36.065 2.228 -29.421 1.00 62.12 195 GLN A O 1
ATOM 1525 N N . LEU A 1 196 ? 36.119 4.060 -28.127 1.00 71.31 196 LEU A N 1
ATOM 1526 C CA . LEU A 1 196 ? 36.928 4.869 -29.039 1.00 71.31 196 LEU A CA 1
ATOM 1527 C C . LEU A 1 196 ? 38.304 4.230 -29.262 1.00 71.31 196 LEU A C 1
ATOM 1529 O O . LEU A 1 196 ? 38.716 4.064 -30.406 1.00 71.31 196 LEU A O 1
ATOM 1533 N N . GLU A 1 197 ? 38.962 3.788 -28.191 1.00 71.56 197 GLU A N 1
ATOM 1534 C CA . GLU A 1 197 ? 40.258 3.110 -28.241 1.00 71.56 197 GLU A CA 1
ATOM 1535 C C . GLU A 1 197 ? 40.188 1.829 -29.085 1.00 71.56 197 GLU A C 1
ATOM 1537 O O . GLU A 1 197 ? 40.957 1.672 -30.030 1.00 71.56 197 GLU A O 1
ATOM 1542 N N . ARG A 1 198 ? 39.186 0.969 -28.856 1.00 65.62 198 ARG A N 1
ATOM 1543 C CA . ARG A 1 198 ? 38.971 -0.231 -29.689 1.00 65.62 198 ARG A CA 1
ATOM 1544 C C . ARG A 1 198 ? 38.668 0.094 -31.144 1.00 65.62 198 ARG A C 1
ATOM 1546 O O . ARG A 1 198 ? 39.082 -0.641 -32.034 1.00 65.62 198 ARG A O 1
ATOM 1553 N N . THR A 1 199 ? 37.928 1.168 -31.398 1.00 67.75 199 THR A N 1
ATOM 1554 C CA . THR A 1 199 ? 37.576 1.570 -32.765 1.00 67.75 199 THR A CA 1
ATOM 1555 C C . THR A 1 199 ? 38.814 2.081 -33.512 1.00 67.75 199 THR A C 1
ATOM 1557 O O . THR A 1 199 ? 38.985 1.775 -34.689 1.00 67.75 199 THR A O 1
ATOM 1560 N N . LEU A 1 200 ? 39.721 2.782 -32.822 1.00 69.19 200 LEU A N 1
ATOM 1561 C CA . LEU A 1 200 ? 41.011 3.222 -33.364 1.00 69.19 200 LEU A CA 1
ATOM 1562 C C . LEU A 1 200 ? 41.953 2.034 -33.631 1.00 69.19 200 LEU A C 1
ATOM 1564 O O . LEU A 1 200 ? 42.550 1.962 -34.706 1.00 69.19 200 LEU A O 1
ATOM 1568 N N . GLU A 1 201 ? 42.032 1.065 -32.715 1.00 70.81 201 GLU A N 1
ATOM 1569 C CA . GLU A 1 201 ? 42.829 -0.158 -32.900 1.00 70.81 201 GLU A CA 1
ATOM 1570 C C . GLU A 1 201 ? 42.335 -1.003 -34.082 1.00 70.81 201 GLU A C 1
ATOM 1572 O O . GLU A 1 201 ? 43.133 -1.474 -34.896 1.00 70.81 201 GLU A O 1
ATOM 1577 N N . LEU A 1 202 ? 41.015 -1.155 -34.224 1.00 60.31 202 LEU A N 1
ATOM 1578 C CA . LEU A 1 202 ? 40.399 -1.872 -35.344 1.00 60.31 202 LEU A CA 1
ATOM 1579 C C . LEU A 1 202 ? 40.586 -1.145 -36.685 1.00 60.31 202 LEU A C 1
ATOM 1581 O O . LEU A 1 202 ? 40.675 -1.803 -37.720 1.00 60.31 202 LEU A O 1
ATOM 1585 N N . ALA A 1 203 ? 40.718 0.185 -36.668 1.00 68.81 203 ALA A N 1
ATOM 1586 C CA . ALA A 1 203 ? 41.099 0.991 -37.830 1.00 68.81 203 ALA A CA 1
ATOM 1587 C C . ALA A 1 203 ? 42.606 0.906 -38.168 1.00 68.81 203 ALA A C 1
ATOM 1589 O O . ALA A 1 203 ? 43.073 1.564 -39.098 1.00 68.81 203 ALA A O 1
ATOM 1590 N N . GLY A 1 204 ? 43.372 0.085 -37.439 1.00 66.81 204 GLY A N 1
ATOM 1591 C CA . GLY A 1 204 ? 44.790 -0.177 -37.686 1.00 66.81 204 GLY A CA 1
ATOM 1592 C C . GLY A 1 204 ? 45.749 0.810 -37.015 1.00 66.81 204 GLY A C 1
ATOM 1593 O O . GLY A 1 204 ? 46.954 0.745 -37.265 1.00 66.81 204 GLY A O 1
ATOM 1594 N N . LEU A 1 205 ? 45.248 1.710 -36.163 1.00 70.94 205 LEU A N 1
ATOM 1595 C CA . LEU A 1 205 ? 46.055 2.694 -35.440 1.00 70.94 205 LEU A CA 1
ATOM 1596 C C . LEU A 1 205 ? 46.608 2.064 -34.154 1.00 70.94 205 LEU A C 1
ATOM 1598 O O . LEU A 1 205 ? 45.881 1.440 -33.388 1.00 70.94 205 LEU A O 1
ATOM 1602 N N . ARG A 1 206 ? 47.911 2.229 -33.901 1.00 72.88 206 ARG A N 1
ATOM 1603 C CA . ARG A 1 206 ? 48.577 1.699 -32.695 1.00 72.88 206 ARG A CA 1
ATOM 1604 C C . ARG A 1 206 ? 48.719 2.758 -31.606 1.00 72.88 206 ARG A C 1
ATOM 1606 O O . ARG A 1 206 ? 49.251 3.843 -31.864 1.00 72.88 206 ARG A O 1
ATOM 1613 N N . ARG A 1 207 ? 48.305 2.407 -30.385 1.00 71.69 207 ARG A N 1
ATOM 1614 C CA . ARG A 1 207 ? 48.469 3.222 -29.174 1.00 71.69 207 ARG A CA 1
ATOM 1615 C C . ARG A 1 207 ? 49.946 3.567 -28.939 1.00 71.69 207 ARG A C 1
ATOM 1617 O O . ARG A 1 207 ? 50.790 2.675 -28.950 1.00 71.69 207 ARG A O 1
ATOM 1624 N N . GLY A 1 208 ? 50.249 4.846 -28.717 1.00 69.31 208 GLY A N 1
ATOM 1625 C CA . GLY A 1 208 ? 51.608 5.355 -28.478 1.00 69.31 208 GLY A CA 1
ATOM 1626 C C . GLY A 1 208 ? 52.416 5.701 -29.736 1.00 69.31 208 GLY A C 1
ATOM 1627 O O . GLY A 1 208 ? 53.451 6.345 -29.618 1.00 69.31 208 GLY A O 1
ATOM 1628 N N . GLU A 1 209 ? 51.941 5.331 -30.932 1.00 67.94 209 GLU A N 1
ATOM 1629 C CA . GLU A 1 209 ? 52.503 5.808 -32.210 1.00 67.94 209 GLU A CA 1
ATOM 1630 C C . GLU A 1 209 ? 51.541 6.750 -32.939 1.00 67.94 209 GLU A C 1
ATOM 1632 O O . GLU A 1 209 ? 51.957 7.775 -33.471 1.00 67.94 209 GLU A O 1
ATOM 1637 N N . HIS A 1 210 ? 50.250 6.407 -32.962 1.00 65.88 210 HIS A N 1
ATOM 1638 C CA . HIS A 1 210 ? 49.248 7.111 -33.766 1.00 65.88 210 HIS A CA 1
ATOM 1639 C C . HIS A 1 210 ? 48.207 7.872 -32.935 1.00 65.88 210 HIS A C 1
ATOM 1641 O O . HIS A 1 210 ? 47.581 8.800 -33.441 1.00 65.88 210 HIS A O 1
ATOM 1647 N N . TYR A 1 211 ? 48.008 7.488 -31.673 1.00 72.94 211 TYR A N 1
ATOM 1648 C CA . TYR A 1 211 ? 47.173 8.210 -30.713 1.00 72.94 211 TYR A CA 1
ATOM 1649 C C . TYR A 1 211 ? 47.629 7.910 -29.278 1.00 72.94 211 TYR A C 1
ATOM 1651 O O . TYR A 1 211 ? 48.204 6.851 -29.006 1.00 72.94 211 TYR A O 1
ATOM 1659 N N . GLU A 1 212 ? 47.352 8.829 -28.354 1.00 66.88 212 GLU A N 1
ATOM 1660 C CA . GLU A 1 212 ? 47.592 8.665 -26.917 1.00 66.88 212 GLU A CA 1
ATOM 1661 C C . GLU A 1 212 ? 46.263 8.720 -26.155 1.00 66.88 212 GLU A C 1
ATOM 1663 O O . GLU A 1 212 ? 45.387 9.522 -26.475 1.00 66.88 212 GLU A O 1
ATOM 1668 N N . ALA A 1 213 ? 46.111 7.854 -25.150 1.00 67.69 213 ALA A N 1
ATOM 1669 C CA . ALA A 1 213 ? 44.978 7.909 -24.227 1.00 67.69 213 ALA A CA 1
ATOM 1670 C C . ALA A 1 213 ? 45.208 9.009 -23.179 1.00 67.69 213 ALA A C 1
ATOM 1672 O O . ALA A 1 213 ? 46.357 9.309 -22.839 1.00 67.69 213 ALA A O 1
ATOM 1673 N N . GLN A 1 214 ? 44.135 9.589 -22.639 1.00 64.06 214 GLN A N 1
ATOM 1674 C CA . GLN A 1 214 ? 44.242 10.698 -21.694 1.00 64.06 214 GLN A CA 1
ATOM 1675 C C . GLN A 1 214 ? 44.990 10.239 -20.423 1.00 64.06 214 GLN A C 1
ATOM 1677 O O . GLN A 1 214 ? 44.592 9.280 -19.756 1.00 64.06 214 GLN A O 1
ATOM 1682 N N . GLN A 1 215 ? 46.115 10.886 -20.086 1.00 56.12 215 GLN A N 1
ATOM 1683 C CA . GLN A 1 215 ? 46.897 10.512 -18.903 1.00 56.12 215 GLN A CA 1
ATOM 1684 C C . GLN A 1 215 ? 46.153 10.880 -17.620 1.00 56.12 215 GLN A C 1
ATOM 1686 O O . GLN A 1 215 ? 45.746 12.020 -17.400 1.00 56.12 215 GLN A O 1
ATOM 1691 N N . ALA A 1 216 ? 46.009 9.889 -16.748 1.00 54.00 216 ALA A N 1
ATOM 1692 C CA . ALA A 1 216 ? 45.453 10.067 -15.424 1.00 54.00 216 ALA A CA 1
ATOM 1693 C C . ALA A 1 216 ? 46.534 10.586 -14.463 1.00 54.00 216 ALA A C 1
ATOM 1695 O O . ALA A 1 216 ? 47.496 9.873 -14.172 1.00 54.00 216 ALA A O 1
ATOM 1696 N N . PHE A 1 217 ? 46.363 11.795 -13.930 1.00 49.12 217 PHE A N 1
ATOM 1697 C CA . PHE A 1 217 ? 47.216 12.321 -12.868 1.00 49.12 217 PHE A CA 1
ATOM 1698 C C . PHE A 1 217 ? 46.740 11.781 -11.513 1.00 49.12 217 PHE A C 1
ATOM 1700 O O . PHE A 1 217 ? 45.543 11.705 -11.234 1.00 49.12 217 PHE A O 1
ATOM 1707 N N . LYS A 1 218 ? 47.668 11.364 -10.648 1.00 42.19 218 LYS A N 1
ATOM 1708 C CA . LYS A 1 218 ? 47.345 11.048 -9.249 1.00 42.19 218 LYS A CA 1
ATOM 1709 C C . LYS A 1 218 ? 47.480 12.322 -8.423 1.00 42.19 218 LYS A C 1
ATOM 1711 O O . LYS A 1 218 ? 48.566 12.893 -8.379 1.00 42.19 218 LYS A O 1
ATOM 1716 N N . GLY A 1 219 ? 46.386 12.748 -7.795 1.00 51.12 219 GLY A N 1
ATOM 1717 C CA . GLY A 1 219 ? 46.424 13.751 -6.735 1.00 51.12 219 GLY A CA 1
ATOM 1718 C C . GLY A 1 219 ? 47.089 13.190 -5.475 1.00 51.12 219 GLY A C 1
ATOM 1719 O O . GLY A 1 219 ? 47.160 11.972 -5.291 1.00 51.12 219 GLY A O 1
ATOM 1720 N N . ASP A 1 220 ? 47.570 14.083 -4.612 1.00 50.78 220 ASP A N 1
ATOM 1721 C CA . ASP A 1 220 ? 48.321 13.775 -3.379 1.00 50.78 220 ASP A CA 1
ATOM 1722 C C . ASP A 1 220 ? 47.494 12.980 -2.332 1.00 50.78 220 ASP A C 1
ATOM 1724 O O . ASP A 1 220 ? 48.023 12.477 -1.346 1.00 50.78 220 ASP A O 1
ATOM 1728 N N . ASP A 1 221 ? 46.188 12.811 -2.569 1.00 48.25 221 ASP A N 1
ATOM 1729 C CA . ASP A 1 221 ? 45.230 12.034 -1.770 1.00 48.25 221 ASP A CA 1
ATOM 1730 C C . ASP A 1 221 ? 44.936 10.627 -2.340 1.00 48.25 221 ASP A C 1
ATOM 1732 O O . ASP A 1 221 ? 44.092 9.891 -1.823 1.00 48.25 221 ASP A O 1
ATOM 1736 N N . GLY A 1 222 ? 45.619 10.232 -3.419 1.00 48.91 222 GLY A N 1
ATOM 1737 C CA . GLY A 1 222 ? 45.412 8.951 -4.092 1.00 48.91 222 GLY A CA 1
ATOM 1738 C C . GLY A 1 222 ? 44.199 8.909 -5.027 1.00 48.91 222 GLY A C 1
ATOM 1739 O O . GLY A 1 222 ? 43.975 7.868 -5.656 1.00 48.91 222 GLY A O 1
ATOM 1740 N N . GLN A 1 223 ? 43.448 10.007 -5.191 1.00 45.56 223 GLN A N 1
ATOM 1741 C CA . GLN A 1 223 ? 42.403 10.075 -6.207 1.00 45.56 223 GLN A CA 1
ATOM 1742 C C . GLN A 1 223 ? 42.988 10.322 -7.599 1.00 45.56 223 GLN A C 1
ATOM 1744 O O . GLN A 1 223 ? 43.879 11.142 -7.832 1.00 45.56 223 GLN A O 1
ATOM 1749 N N . ARG A 1 224 ? 42.457 9.556 -8.554 1.00 46.31 224 ARG A N 1
ATOM 1750 C CA . ARG A 1 224 ? 42.785 9.652 -9.973 1.00 46.31 224 ARG A CA 1
ATOM 1751 C C . ARG A 1 224 ? 42.064 10.866 -10.564 1.00 46.31 224 ARG A C 1
ATOM 1753 O O . ARG A 1 224 ? 40.855 10.805 -10.798 1.00 46.31 224 ARG A O 1
ATOM 1760 N N . LEU A 1 225 ? 42.805 11.944 -10.792 1.00 48.09 225 LEU A N 1
ATOM 1761 C CA . LEU A 1 225 ? 42.351 13.159 -11.455 1.00 48.09 225 LEU A CA 1
ATOM 1762 C C . LEU A 1 225 ? 42.641 13.033 -12.954 1.00 48.09 225 LEU A C 1
ATOM 1764 O O . LEU A 1 225 ? 43.785 12.883 -13.379 1.00 48.09 225 LEU A O 1
ATOM 1768 N N . LEU A 1 226 ? 41.581 13.044 -13.754 1.00 49.16 226 LEU A N 1
ATOM 1769 C CA . LEU A 1 226 ? 41.687 13.294 -15.189 1.00 49.16 226 LEU A CA 1
ATOM 1770 C C . LEU A 1 226 ? 41.426 14.795 -15.407 1.00 49.16 226 LEU A C 1
ATOM 1772 O O . LEU A 1 226 ? 40.613 15.342 -14.655 1.00 49.16 226 LEU A O 1
ATOM 1776 N N . PRO A 1 227 ? 42.127 15.460 -16.344 1.00 49.19 227 PRO A N 1
ATOM 1777 C CA . PRO A 1 227 ? 41.883 16.867 -16.645 1.00 49.19 227 PRO A CA 1
ATOM 1778 C C . PRO A 1 227 ? 40.471 17.117 -17.188 1.00 49.19 227 PRO A C 1
ATOM 1780 O O . PRO A 1 227 ? 39.923 16.212 -17.862 1.00 49.19 227 PRO A O 1
#

Radius of gyration: 46.63 Å; chains: 1; bounding box: 106×30×141 Å

pLDDT: mean 70.42, std 10.5, range [42.19, 90.69]

Foldseek 3Di:
DPDPVVVVVVVVVVVVVVVVVVVVVVVVVVVVVVVVVVVVVVVVVVVVVVVVVVVVVVVVVVVVVVVVVVVVVVVVVVVVVVVVVVVVVVVVVVVVVVVVVVVLVVVLVVVVVVVVVPDDDVSVVVSVVVVVVVVVVVVVVVVVVVVVVVVVVVVVVVVVVVVVVVVVVVVVVVVVVVVVVVDDVVVVVVVVLVVVVVVCVVVVHDEPPRDDRQDFDQDPVRDTDTD

Secondary structure (DSSP, 8-state):
---HHHHHHHHHHHHHHHHHHHHHHHHHHHHHHHHHHHHHHHHHHHHHHHHHHHHHHHHHHHHHHHHHHHHHHHHHHHHHHHHHHHHHHHHHHHHHHHHHHHHHHHHHHHHHHHHHTT-STHHHHHHHHHHHHHHHHHHHHHHHHHHHHHHHHHHHHHHHHHHHHHHHHHHHHHHHHHHHHH--HHHHHHHHHHHHHHHHHHTTPPBTTTB-PPPPEEPTTS-EE--